Protein AF-A0A512E2S7-F1 (afdb_monomer)

Secondary structure (DSSP, 8-state):
-PPPPHHHHHHHGGGGGGS-HHHHHHHHHHHHHHHH--S---HHHHHHHTT-TT-TTHHHHHHHHHTS---HHHHHHHHHHHHHHHH-SSS--EEEEEEEEE----TT-TT-EEEE-TTT--SS---EEEEEEEEEEEEEEEETTTTEEEEEEE---PPP-------SPPPP------PPP-----

Solvent-accessible surface area (backbone atoms only — not comparable to full-atom values): 11558 Å² total; per-residue (Å²): 127,77,73,73,58,68,67,58,53,62,74,46,48,88,57,45,82,58,40,55,73,77,53,37,60,47,48,50,49,49,49,50,17,42,74,71,33,82,77,70,66,43,74,63,44,13,29,43,73,48,75,40,58,87,42,95,59,46,68,59,58,56,32,56,83,76,66,54,83,63,54,63,46,59,50,27,51,53,49,48,54,51,50,39,61,72,64,47,77,71,79,85,89,45,73,46,78,49,78,45,73,46,78,61,84,56,96,88,53,78,47,54,46,78,42,79,29,73,90,74,30,57,98,91,40,87,35,75,38,61,17,30,50,38,66,42,42,17,48,48,33,76,37,88,92,68,84,38,79,41,71,50,75,38,65,55,64,66,72,44,68,63,72,81,70,82,81,66,81,76,75,82,80,74,84,76,75,79,72,83,83,81,80,89,79,136

Sequence (186 aa):
MLPVPPILIQWLAPFAAFFNKPTWDRVLVLVTGAVLALGRRTVTAVLSVLGRRDGTDFARFHGVLNRARWSGRSMAHALLRWLVAVFVPDGPVVVGIDETIERRWGPKISARGIYRDPVRSSHGHFVKASGLRWISVMLLVHNPWAERIWGAAVPDNARPLGTFCPASRPAPQAAGRLGPAVAASG

Organism: NCBI:txid393310

Radius of gyration: 22.43 Å; Cα contacts (8 Å, |Δi|>4): 206; chains: 1; bounding box: 63×33×65 Å

InterPro domains:
  IPR038721 Transposase IS701-like, DDE domain [PF13546] (19-145)

pLDDT: mean 77.94, std 20.21, range [23.91, 95.12]

Mean predicted aligned error: 11.73 Å

Structure (mmCIF, N/CA/C/O backbone):
data_AF-A0A512E2S7-F1
#
_entry.id   AF-A0A512E2S7-F1
#
loop_
_atom_site.group_PDB
_atom_site.id
_atom_site.type_symbol
_atom_site.label_atom_id
_atom_site.label_alt_id
_atom_site.label_comp_id
_atom_site.label_asym_id
_atom_site.label_entity_id
_atom_site.label_seq_id
_atom_site.pdbx_PDB_ins_code
_atom_site.Cartn_x
_atom_site.Cartn_y
_atom_site.Cartn_z
_atom_site.occupancy
_atom_site.B_iso_or_equiv
_atom_site.auth_seq_id
_atom_site.auth_comp_id
_atom_site.auth_asym_id
_atom_site.auth_atom_id
_atom_site.pdbx_PDB_model_num
ATOM 1 N N . MET A 1 1 ? -24.760 7.955 2.873 1.00 61.69 1 MET A N 1
ATOM 2 C CA . MET A 1 1 ? -23.447 7.270 2.925 1.00 61.69 1 MET A CA 1
ATOM 3 C C . MET A 1 1 ? -22.948 7.087 1.506 1.00 61.69 1 MET A C 1
ATOM 5 O O . MET A 1 1 ? -23.743 6.656 0.683 1.00 61.69 1 MET A O 1
ATOM 9 N N . LEU A 1 2 ? -21.687 7.414 1.214 1.00 71.25 2 LEU A N 1
ATOM 10 C CA . LEU A 1 2 ? -21.102 7.128 -0.100 1.00 71.25 2 LEU A CA 1
ATOM 11 C C . LEU A 1 2 ? -20.873 5.611 -0.228 1.00 71.25 2 LEU A C 1
ATOM 13 O O . LEU A 1 2 ? -20.125 5.057 0.585 1.00 71.25 2 LEU A O 1
ATOM 17 N N . PRO A 1 3 ? -21.538 4.922 -1.173 1.00 83.19 3 PRO A N 1
ATOM 18 C CA . PRO A 1 3 ? -21.302 3.504 -1.401 1.00 83.19 3 PRO A CA 1
ATOM 19 C C . PRO A 1 3 ? -19.907 3.291 -1.996 1.00 83.19 3 PRO A C 1
ATOM 21 O O . PRO A 1 3 ? -19.351 4.180 -2.640 1.00 83.19 3 PRO A O 1
ATOM 24 N N . VAL A 1 4 ? -19.347 2.096 -1.800 1.00 87.75 4 VAL A N 1
ATOM 25 C CA . VAL A 1 4 ? -18.117 1.696 -2.493 1.00 87.75 4 VAL A CA 1
ATOM 26 C C . VAL A 1 4 ? -18.423 1.620 -3.996 1.00 87.75 4 VAL A C 1
ATOM 28 O O . VAL A 1 4 ? -19.330 0.876 -4.377 1.00 87.75 4 VAL A O 1
ATOM 31 N N . PRO A 1 5 ? -17.690 2.348 -4.857 1.00 90.75 5 PRO A N 1
ATOM 32 C CA . PRO A 1 5 ? -17.860 2.269 -6.302 1.00 90.75 5 PRO A CA 1
ATOM 33 C C . PRO A 1 5 ? -17.695 0.825 -6.816 1.00 90.75 5 PRO A C 1
ATOM 35 O O . PRO A 1 5 ? -16.675 0.201 -6.511 1.00 90.75 5 PRO A O 1
ATOM 38 N N . PRO A 1 6 ? -18.623 0.294 -7.639 1.00 92.06 6 PRO A N 1
ATOM 39 C CA . PRO A 1 6 ? -18.532 -1.072 -8.167 1.00 92.06 6 PRO A CA 1
ATOM 40 C C . PRO A 1 6 ? -17.223 -1.357 -8.911 1.00 92.06 6 PRO A C 1
ATOM 42 O O . PRO A 1 6 ? -16.679 -2.455 -8.814 1.00 92.06 6 PRO A O 1
ATOM 45 N N . ILE A 1 7 ? -16.672 -0.344 -9.585 1.00 92.81 7 ILE A N 1
ATOM 46 C CA . ILE A 1 7 ? -15.395 -0.446 -10.296 1.00 92.81 7 ILE A CA 1
ATOM 47 C C . ILE A 1 7 ? -14.225 -0.784 -9.360 1.00 92.81 7 ILE A C 1
ATOM 49 O O . ILE A 1 7 ? -13.378 -1.603 -9.703 1.00 92.81 7 ILE A O 1
ATOM 53 N N . LEU A 1 8 ? -14.209 -0.236 -8.138 1.00 91.31 8 LEU A N 1
ATOM 54 C CA . LEU A 1 8 ? -13.174 -0.563 -7.153 1.00 91.31 8 LEU A CA 1
ATOM 55 C C . LEU A 1 8 ? -13.312 -2.001 -6.655 1.00 91.31 8 LEU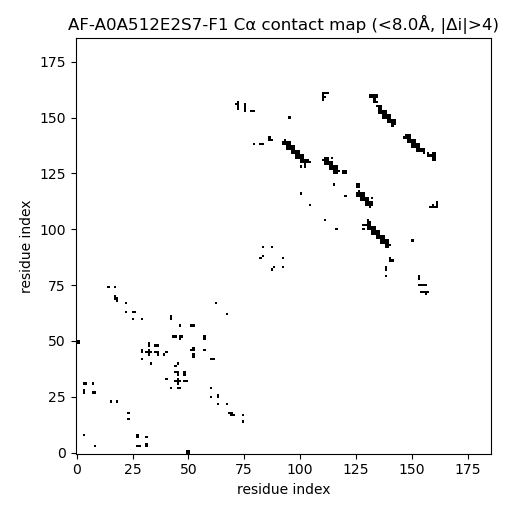 A C 1
ATOM 57 O O . LEU A 1 8 ? -12.304 -2.658 -6.409 1.00 91.31 8 LEU A O 1
ATOM 61 N N . ILE A 1 9 ? -14.542 -2.506 -6.537 1.00 93.12 9 ILE A N 1
ATOM 62 C CA . ILE A 1 9 ? -14.787 -3.903 -6.161 1.00 93.12 9 ILE A CA 1
ATOM 63 C C . ILE A 1 9 ? -14.219 -4.833 -7.235 1.00 93.12 9 ILE A C 1
ATOM 65 O O . ILE A 1 9 ? -13.535 -5.795 -6.897 1.00 93.12 9 ILE A O 1
ATOM 69 N N . GLN A 1 10 ? -14.456 -4.522 -8.512 1.00 92.75 10 GLN A N 1
ATOM 70 C CA . GLN A 1 10 ? -13.941 -5.302 -9.639 1.00 92.75 10 GLN A CA 1
ATOM 71 C C . GLN A 1 10 ? -12.412 -5.276 -9.702 1.00 92.75 10 GLN A C 1
ATOM 73 O O . GLN A 1 10 ? -11.785 -6.330 -9.762 1.00 92.75 10 GLN A O 1
ATOM 78 N N . TRP A 1 11 ? -11.799 -4.091 -9.626 1.00 90.88 11 TRP A N 1
ATOM 79 C CA . TRP A 1 11 ? -10.340 -3.955 -9.692 1.00 90.88 11 TRP A CA 1
ATOM 80 C C . TRP A 1 11 ? -9.621 -4.625 -8.526 1.00 90.88 11 TRP A C 1
ATOM 82 O O . TRP A 1 11 ? -8.539 -5.181 -8.702 1.00 90.88 11 TRP A O 1
ATOM 92 N N . LEU A 1 12 ? -10.211 -4.587 -7.331 1.00 92.62 12 LEU A N 1
ATOM 93 C CA . LEU A 1 12 ? -9.593 -5.167 -6.144 1.00 92.62 12 LEU A CA 1
ATOM 94 C C . LEU A 1 12 ? -9.986 -6.633 -5.919 1.00 92.62 12 LEU A C 1
ATOM 96 O O . LEU A 1 12 ? -9.401 -7.271 -5.046 1.00 92.62 12 LEU A O 1
ATOM 100 N N . ALA A 1 13 ? -10.919 -7.193 -6.697 1.00 92.56 13 ALA A N 1
ATOM 101 C CA . ALA A 1 13 ? -11.389 -8.574 -6.557 1.00 92.56 13 ALA A CA 1
ATOM 102 C C . ALA A 1 13 ? -10.263 -9.625 -6.438 1.00 92.56 13 ALA A C 1
ATOM 104 O O . ALA A 1 13 ? -10.384 -10.491 -5.565 1.00 92.56 13 ALA A O 1
ATOM 105 N N . PRO A 1 14 ? -9.136 -9.540 -7.184 1.00 91.00 14 PRO A N 1
ATOM 106 C CA . PRO A 1 14 ? -8.020 -10.481 -7.030 1.00 91.00 14 PRO A CA 1
ATOM 107 C C . PRO A 1 14 ? -7.421 -10.516 -5.615 1.00 91.00 14 PRO A C 1
ATOM 109 O O . PRO A 1 14 ? -6.825 -11.512 -5.210 1.00 91.00 14 PRO A O 1
ATOM 112 N N . PHE A 1 15 ? -7.590 -9.441 -4.840 1.00 91.25 15 PHE A N 1
ATOM 113 C CA . PHE A 1 15 ? -7.067 -9.324 -3.484 1.00 91.25 15 PHE A CA 1
ATOM 114 C C . PHE A 1 15 ? -8.058 -9.755 -2.396 1.00 91.25 15 PHE A C 1
ATOM 116 O O . PHE A 1 15 ? -7.672 -9.844 -1.228 1.00 91.25 15 PHE A O 1
ATOM 123 N N . ALA A 1 16 ? -9.314 -10.052 -2.742 1.00 93.25 16 ALA A N 1
ATOM 124 C CA . ALA A 1 16 ? -10.339 -10.408 -1.762 1.00 93.25 16 ALA A CA 1
ATOM 125 C C . ALA A 1 16 ? -9.951 -11.648 -0.938 1.00 93.25 16 ALA A C 1
ATOM 127 O O . ALA A 1 16 ? -10.185 -11.686 0.268 1.00 93.25 16 ALA A O 1
ATOM 128 N N . ALA A 1 17 ? -9.274 -12.617 -1.564 1.00 92.94 17 ALA A N 1
ATOM 129 C CA . ALA A 1 17 ? -8.831 -13.859 -0.930 1.00 92.94 17 ALA A CA 1
ATOM 130 C C . ALA A 1 17 ? -7.810 -13.663 0.211 1.00 92.94 17 ALA A C 1
ATOM 132 O O . ALA A 1 17 ? -7.627 -14.562 1.029 1.00 92.94 17 ALA A O 1
ATOM 133 N N . PHE A 1 18 ? -7.158 -12.497 0.306 1.00 92.12 18 PHE A N 1
ATOM 134 C CA . PHE A 1 18 ? -6.210 -12.197 1.389 1.00 92.12 18 PHE A CA 1
ATOM 135 C C . PHE A 1 18 ? -6.891 -11.743 2.684 1.00 92.12 18 PHE A C 1
ATOM 137 O O . PHE A 1 18 ? -6.217 -11.563 3.701 1.00 92.12 18 PHE A O 1
ATOM 144 N N . PHE A 1 19 ? -8.210 -11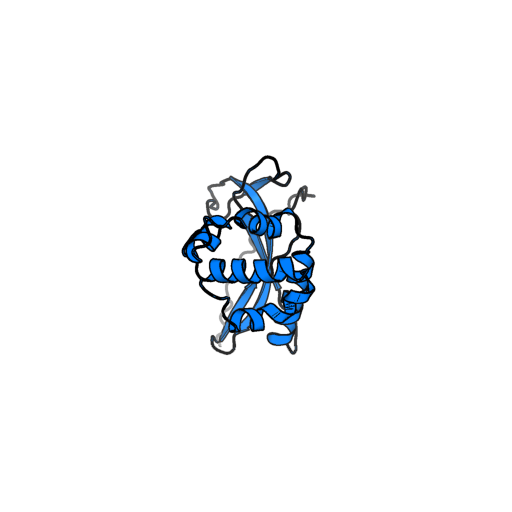.550 2.661 1.00 93.44 19 PHE A N 1
ATOM 145 C CA . PHE A 1 19 ? -8.973 -11.015 3.776 1.00 93.44 19 PHE A CA 1
ATOM 146 C C . PHE A 1 19 ? -10.156 -11.920 4.114 1.00 93.44 19 PHE A C 1
ATOM 148 O O . PHE A 1 19 ? -10.772 -12.537 3.253 1.00 93.44 19 PHE A O 1
ATOM 155 N N . ASN A 1 20 ? -10.541 -11.942 5.390 1.00 93.25 20 ASN A N 1
ATOM 156 C CA . ASN A 1 20 ? -11.865 -12.442 5.748 1.00 93.25 20 ASN A CA 1
ATOM 157 C C . ASN A 1 20 ? -12.947 -11.438 5.319 1.00 93.25 20 ASN A C 1
ATOM 159 O O . ASN A 1 20 ? -12.679 -10.240 5.191 1.00 93.25 20 ASN A O 1
ATOM 163 N N . LYS A 1 21 ? -14.185 -11.917 5.156 1.00 93.00 21 LYS A N 1
ATOM 164 C CA . LYS A 1 21 ? -15.304 -11.112 4.646 1.00 93.00 21 LYS A CA 1
ATOM 165 C C . LYS A 1 21 ? -15.495 -9.768 5.385 1.00 93.00 21 LYS A C 1
ATOM 167 O O . LYS A 1 21 ? -15.504 -8.738 4.715 1.00 93.00 21 LYS A O 1
ATOM 172 N N . PRO A 1 22 ? -15.521 -9.703 6.732 1.00 92.81 22 PRO A N 1
ATOM 173 C CA . PRO A 1 22 ? -15.663 -8.421 7.426 1.00 92.81 22 PRO A CA 1
ATOM 174 C C . PRO A 1 22 ? -14.469 -7.474 7.242 1.00 92.81 22 PRO A C 1
ATOM 176 O O . PRO A 1 22 ? -14.626 -6.254 7.293 1.00 92.81 22 PRO A O 1
ATOM 179 N N . THR A 1 23 ? -13.250 -8.001 7.117 1.00 94.19 23 THR A N 1
ATOM 180 C CA . THR A 1 23 ? -12.060 -7.170 6.875 1.00 94.19 23 THR A CA 1
ATOM 181 C C . THR A 1 23 ? -12.074 -6.644 5.450 1.00 94.19 23 THR A C 1
ATOM 183 O O . THR A 1 23 ? -11.809 -5.463 5.251 1.00 94.19 23 THR A O 1
ATOM 186 N N . TRP A 1 24 ? -12.454 -7.484 4.487 1.00 95.06 24 TRP A N 1
ATOM 187 C CA . TRP A 1 24 ? -12.584 -7.119 3.082 1.00 95.06 24 TRP A CA 1
ATOM 188 C C . TRP A 1 24 ? -13.525 -5.931 2.870 1.00 95.06 24 TRP A C 1
ATOM 190 O O . TRP A 1 24 ? -13.140 -4.938 2.255 1.00 95.06 24 TRP A O 1
ATOM 200 N N . ASP A 1 25 ? -14.714 -5.972 3.472 1.00 93.81 25 ASP A N 1
ATOM 201 C CA . ASP A 1 25 ? -15.684 -4.880 3.342 1.00 93.81 25 ASP A CA 1
ATOM 202 C C . ASP A 1 25 ? -15.118 -3.553 3.896 1.00 93.81 25 ASP A C 1
ATOM 204 O O . ASP A 1 25 ? -15.339 -2.481 3.333 1.00 93.81 25 ASP A O 1
ATOM 208 N N . ARG A 1 26 ? -14.304 -3.608 4.961 1.00 94.56 26 ARG A N 1
ATOM 209 C CA . ARG A 1 26 ? -13.620 -2.423 5.511 1.00 94.56 26 ARG A CA 1
ATOM 210 C C . ARG A 1 26 ? -12.459 -1.956 4.642 1.00 94.56 26 ARG A C 1
ATOM 212 O O . ARG A 1 26 ? -12.252 -0.751 4.536 1.00 94.56 26 ARG A O 1
ATOM 219 N N . VAL A 1 27 ? -11.714 -2.876 4.029 1.00 94.56 27 VAL A N 1
ATOM 220 C CA . VAL A 1 27 ? -10.643 -2.553 3.074 1.00 94.56 27 VAL A CA 1
ATOM 221 C C . VAL A 1 27 ? -11.216 -1.769 1.901 1.00 94.56 27 VAL A C 1
ATOM 223 O O . VAL A 1 27 ? -10.677 -0.719 1.572 1.00 94.56 27 VAL A O 1
ATOM 226 N N . LEU A 1 28 ? -12.344 -2.203 1.335 1.00 95.12 28 LEU A N 1
ATOM 227 C CA . LEU A 1 28 ? -13.007 -1.494 0.238 1.00 95.12 28 LEU A CA 1
ATOM 228 C C . LEU A 1 28 ? -13.386 -0.053 0.611 1.00 95.12 28 LEU A C 1
ATOM 230 O O . LEU A 1 28 ? -13.123 0.879 -0.152 1.00 95.12 28 LEU A O 1
ATOM 234 N N . VAL A 1 29 ? -13.940 0.152 1.809 1.00 94.31 29 VAL A N 1
ATOM 235 C CA . VAL A 1 29 ? -14.251 1.494 2.331 1.00 94.31 29 VAL A CA 1
ATOM 236 C C . VAL A 1 29 ? -12.976 2.323 2.512 1.00 94.31 29 VAL A C 1
ATOM 238 O O . VAL A 1 29 ? -12.926 3.475 2.083 1.00 94.31 29 VAL A O 1
ATOM 241 N N . LEU A 1 30 ? -11.925 1.743 3.102 1.00 94.62 30 LEU A N 1
ATOM 242 C CA . LEU A 1 30 ? -10.653 2.438 3.313 1.00 94.62 30 LEU A CA 1
ATOM 243 C C . LEU A 1 30 ? -9.982 2.834 1.995 1.00 94.62 30 LEU A C 1
ATOM 245 O O . LEU A 1 30 ? -9.495 3.954 1.881 1.00 94.62 30 LEU A O 1
ATOM 249 N N . VAL A 1 31 ? -9.978 1.951 0.995 1.00 94.56 31 VAL A N 1
ATOM 250 C CA . VAL A 1 31 ? -9.412 2.257 -0.325 1.00 94.56 31 VAL A CA 1
ATOM 251 C C . VAL A 1 31 ? -10.232 3.340 -1.016 1.00 94.56 31 VAL A C 1
ATOM 253 O O . VAL A 1 31 ? -9.652 4.297 -1.522 1.00 94.56 31 VAL A O 1
ATOM 256 N N . THR A 1 32 ? -11.564 3.256 -0.960 1.00 94.44 32 THR A N 1
ATOM 257 C CA . THR A 1 32 ? -12.448 4.288 -1.525 1.00 94.44 32 THR A CA 1
ATOM 258 C C . THR A 1 32 ? -12.128 5.661 -0.937 1.00 94.44 32 THR A C 1
ATOM 260 O O . THR A 1 32 ? -11.855 6.606 -1.674 1.00 94.44 32 THR A O 1
ATOM 263 N N . GLY A 1 33 ? -12.081 5.780 0.392 1.00 93.38 33 GLY A N 1
ATOM 264 C CA . GLY A 1 33 ? -11.763 7.061 1.021 1.00 93.38 33 GLY A CA 1
ATOM 265 C C . GLY A 1 33 ? -10.306 7.490 0.805 1.00 93.38 33 GLY A C 1
ATOM 266 O O . GLY A 1 33 ? -10.038 8.682 0.771 1.00 93.38 33 GLY A O 1
ATOM 267 N N . ALA A 1 34 ? -9.359 6.564 0.613 1.00 93.81 34 ALA A N 1
ATOM 268 C CA . ALA A 1 34 ? -7.960 6.893 0.317 1.00 93.81 34 ALA A CA 1
ATOM 269 C C . ALA A 1 34 ? -7.760 7.445 -1.100 1.00 93.81 34 ALA A C 1
ATOM 271 O O . ALA A 1 34 ? -6.902 8.309 -1.290 1.00 93.81 34 ALA A O 1
ATOM 272 N N . VAL A 1 35 ? -8.551 6.969 -2.066 1.00 92.56 35 VAL A N 1
ATOM 273 C CA . VAL A 1 35 ? -8.600 7.516 -3.430 1.00 92.56 35 VAL A CA 1
ATOM 274 C C . VAL A 1 35 ? -9.204 8.922 -3.420 1.00 92.56 35 VAL A C 1
ATOM 276 O O . VAL A 1 35 ? -8.689 9.805 -4.097 1.00 92.56 35 VAL A O 1
ATOM 279 N N . LEU A 1 36 ? -10.252 9.145 -2.620 1.00 91.12 36 LEU A N 1
ATOM 280 C CA . LEU A 1 36 ? -10.951 10.433 -2.540 1.00 91.12 36 LEU A CA 1
ATOM 281 C C . LEU A 1 36 ? -10.260 11.466 -1.632 1.00 91.12 36 LEU A C 1
ATOM 283 O O . LEU A 1 36 ? -10.496 12.664 -1.770 1.00 91.12 36 LEU A O 1
ATOM 287 N N . ALA A 1 37 ? -9.430 11.032 -0.683 1.00 90.94 37 ALA A N 1
ATOM 288 C CA . ALA A 1 37 ? -8.775 11.931 0.257 1.00 90.94 37 ALA A CA 1
ATOM 289 C C . ALA A 1 37 ? -7.690 12.781 -0.417 1.00 90.94 37 ALA A C 1
ATOM 291 O O . ALA A 1 37 ? -6.684 12.270 -0.915 1.00 90.94 37 ALA A O 1
ATOM 292 N N . LEU A 1 38 ? -7.859 14.101 -0.332 1.00 84.31 38 LEU A N 1
ATOM 293 C CA . LEU A 1 38 ? -6.859 15.089 -0.722 1.00 84.31 38 LEU A CA 1
ATO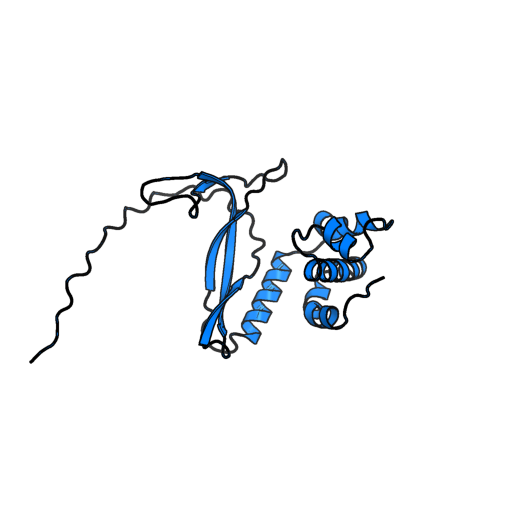M 294 C C . LEU A 1 38 ? -5.871 15.295 0.439 1.00 84.31 38 LEU A C 1
ATOM 296 O O . LEU A 1 38 ? -6.252 15.673 1.546 1.00 84.31 38 LEU A O 1
ATOM 300 N N . GLY A 1 39 ? -4.587 15.020 0.205 1.00 86.69 39 GLY A N 1
ATOM 301 C CA . GLY A 1 39 ? -3.529 15.174 1.208 1.00 86.69 39 GLY A CA 1
ATOM 302 C C . GLY A 1 39 ? -3.246 13.901 2.015 1.00 86.69 39 GLY A C 1
ATOM 303 O O . GLY A 1 39 ? -2.914 12.856 1.456 1.00 86.69 39 GLY A O 1
ATOM 304 N N . ARG A 1 40 ? -3.280 13.987 3.354 1.00 85.50 40 ARG A N 1
ATOM 305 C CA . ARG A 1 40 ? -2.875 12.869 4.226 1.00 85.50 40 ARG A CA 1
ATOM 306 C C . ARG A 1 40 ? -3.938 11.768 4.237 1.00 85.50 40 ARG A C 1
ATOM 308 O O . ARG A 1 40 ? -5.043 11.973 4.720 1.00 85.50 40 ARG A O 1
ATOM 315 N N . ARG A 1 41 ? -3.562 10.560 3.820 1.00 92.31 41 ARG A N 1
ATOM 316 C CA . ARG A 1 41 ? -4.434 9.370 3.780 1.00 92.31 41 ARG A CA 1
ATOM 317 C C . ARG A 1 41 ? -4.437 8.596 5.105 1.00 92.31 41 ARG A C 1
ATOM 319 O O . ARG A 1 41 ? -4.168 7.399 5.142 1.00 92.31 41 ARG A O 1
ATOM 326 N N . THR A 1 42 ? -4.678 9.284 6.222 1.00 93.19 42 THR A N 1
ATOM 327 C CA . THR A 1 42 ? -4.850 8.605 7.520 1.00 93.19 42 THR A CA 1
ATOM 328 C C . THR A 1 42 ? -6.212 7.917 7.578 1.00 93.19 42 THR A C 1
ATOM 330 O O . THR A 1 42 ? -7.142 8.360 6.912 1.00 93.19 42 THR A O 1
ATOM 333 N N . VAL A 1 43 ? -6.369 6.878 8.409 1.00 93.25 43 VAL A N 1
ATOM 334 C CA . VAL A 1 43 ? -7.676 6.215 8.610 1.00 93.25 43 VAL A CA 1
ATOM 335 C C . VAL A 1 43 ? -8.759 7.242 8.958 1.00 93.25 43 VAL A C 1
ATOM 337 O O . VAL A 1 43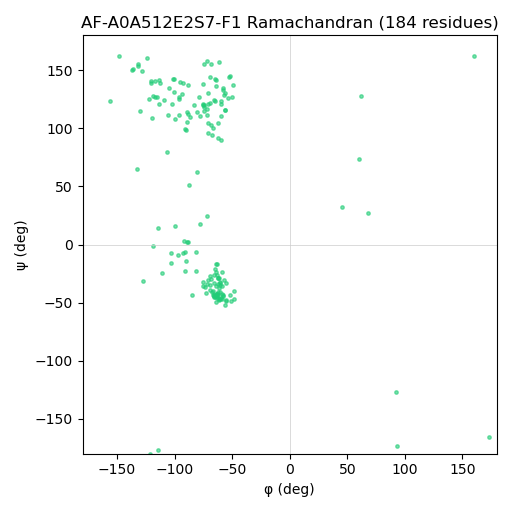 ? -9.828 7.234 8.359 1.00 93.25 43 VAL A O 1
ATOM 340 N N . THR A 1 44 ? -8.458 8.196 9.841 1.00 92.88 44 THR A N 1
ATOM 341 C CA . THR A 1 44 ? -9.380 9.284 10.187 1.00 92.88 44 THR A CA 1
ATOM 342 C C . THR A 1 44 ? -9.743 10.151 8.986 1.00 92.88 44 THR A C 1
ATOM 344 O O . THR A 1 44 ? -10.921 10.433 8.791 1.00 92.88 44 THR A O 1
ATOM 347 N N . ALA A 1 45 ? -8.766 10.581 8.179 1.00 93.12 45 ALA A N 1
ATOM 348 C CA . ALA A 1 45 ? -9.018 11.445 7.023 1.00 93.12 45 ALA A CA 1
ATOM 349 C C . ALA A 1 45 ? -9.852 10.722 5.955 1.00 93.12 45 ALA A C 1
ATOM 351 O O . ALA A 1 45 ? -10.851 11.254 5.481 1.00 93.12 45 ALA A O 1
ATOM 352 N N . VAL A 1 46 ? -9.491 9.471 5.666 1.00 94.50 46 VAL A N 1
ATOM 353 C CA . VAL A 1 46 ? -10.207 8.560 4.764 1.00 94.50 46 VAL A CA 1
ATOM 354 C C . VAL A 1 46 ? -11.665 8.394 5.191 1.00 94.50 46 VAL A C 1
ATOM 356 O O . VAL A 1 46 ? -12.570 8.540 4.374 1.00 94.50 46 VAL A O 1
ATOM 359 N N . LEU A 1 47 ? -11.913 8.143 6.479 1.00 93.38 47 LEU A N 1
ATOM 360 C CA . LEU A 1 47 ? -13.275 8.019 7.001 1.00 93.38 47 LEU A CA 1
ATOM 361 C C . LEU A 1 47 ? -14.013 9.362 7.047 1.00 93.38 47 LEU A C 1
ATOM 363 O O . LEU A 1 47 ? -15.226 9.382 6.868 1.00 93.38 47 LEU A O 1
ATOM 367 N N . SER A 1 48 ? -13.308 10.477 7.248 1.00 91.94 48 SER A N 1
ATOM 368 C CA . SER A 1 48 ? -13.910 11.817 7.264 1.00 91.94 48 SER A CA 1
ATOM 369 C C . SER A 1 48 ? -14.466 12.200 5.897 1.00 91.94 48 SER A C 1
ATOM 371 O O . SER A 1 48 ? -15.604 12.649 5.818 1.00 91.94 48 SER A O 1
ATOM 373 N N . VAL A 1 49 ? -13.715 11.946 4.820 1.00 92.12 49 VAL A N 1
ATOM 374 C 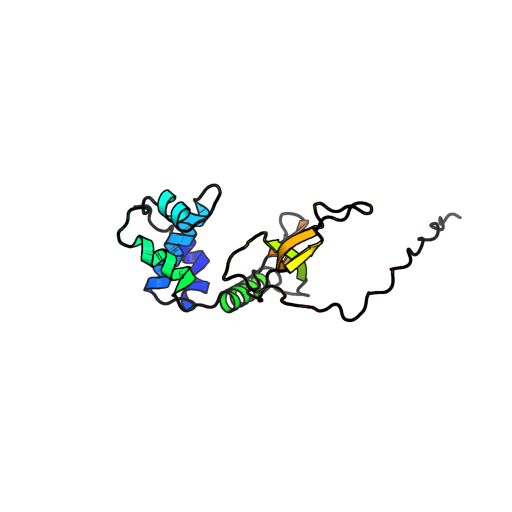CA . VAL A 1 49 ? -14.163 12.208 3.437 1.00 92.12 49 VAL A CA 1
ATOM 375 C C . VAL A 1 49 ? -15.407 11.389 3.080 1.00 92.12 49 VAL A C 1
ATOM 377 O O . VAL A 1 49 ? -16.247 11.826 2.301 1.00 92.12 49 VAL A O 1
ATOM 380 N N . LEU A 1 50 ? -15.566 10.220 3.698 1.00 91.56 50 LEU A N 1
ATOM 381 C CA . LEU A 1 50 ? -16.731 9.356 3.516 1.00 91.56 50 LEU A CA 1
ATOM 382 C C . LEU A 1 50 ? -17.893 9.662 4.480 1.00 91.56 50 LEU A C 1
ATOM 384 O O . LEU A 1 50 ? -18.897 8.946 4.460 1.00 91.56 50 LEU A O 1
ATOM 388 N N . GLY A 1 51 ? -17.766 10.678 5.343 1.00 89.44 51 GLY A N 1
ATOM 389 C CA . GLY A 1 51 ? -18.776 11.027 6.349 1.00 89.44 51 GLY A CA 1
ATOM 390 C C . GLY A 1 51 ? -18.932 9.986 7.467 1.00 89.44 51 GLY A C 1
ATOM 391 O O . GLY A 1 51 ? -20.014 9.839 8.026 1.00 89.44 51 GLY A O 1
ATOM 392 N N . ARG A 1 52 ? -17.875 9.219 7.772 1.00 88.81 52 ARG A N 1
ATOM 393 C CA . ARG A 1 52 ? -17.857 8.128 8.773 1.00 88.81 52 ARG A CA 1
ATOM 394 C C . ARG A 1 52 ? -16.950 8.405 9.974 1.00 88.81 52 ARG A C 1
ATOM 396 O O . ARG A 1 52 ? -16.616 7.482 10.714 1.00 88.81 52 ARG A O 1
ATOM 403 N N . ARG A 1 53 ? -16.509 9.651 10.157 1.00 86.06 53 ARG A N 1
ATOM 404 C CA . ARG A 1 53 ? -15.591 10.023 11.243 1.00 86.06 53 ARG A CA 1
ATOM 405 C C . ARG A 1 53 ? -16.158 9.680 12.623 1.00 86.06 53 ARG A C 1
ATOM 407 O O . ARG A 1 53 ? -15.438 9.112 13.433 1.00 86.06 53 ARG A O 1
ATOM 414 N N . ASP A 1 54 ? -17.437 9.967 12.837 1.00 85.94 54 ASP A N 1
ATOM 415 C CA . ASP A 1 54 ? -18.096 9.843 14.144 1.00 85.94 54 ASP A CA 1
ATOM 416 C C . ASP A 1 54 ? -18.914 8.543 14.274 1.00 85.94 54 ASP A C 1
ATOM 418 O O . ASP A 1 54 ? -19.759 8.398 15.154 1.00 85.94 54 ASP A O 1
ATOM 422 N N . GLY A 1 55 ? -18.679 7.575 13.381 1.00 85.38 55 GLY A N 1
ATOM 423 C CA . GLY A 1 55 ? -19.347 6.276 13.418 1.00 85.38 55 GLY A CA 1
ATOM 424 C C . GLY A 1 55 ? -18.891 5.423 14.605 1.00 85.38 55 GLY A C 1
ATOM 425 O O . GLY A 1 55 ? -17.710 5.380 14.949 1.00 85.38 55 GLY A O 1
ATOM 426 N N . THR A 1 56 ? -19.810 4.654 15.193 1.00 85.81 56 THR A N 1
ATOM 427 C CA . THR A 1 56 ? -19.507 3.736 16.311 1.00 85.81 56 THR A CA 1
ATOM 428 C C . THR A 1 56 ? -18.538 2.612 15.918 1.00 85.81 56 THR A C 1
ATOM 430 O O . THR A 1 56 ? -17.919 1.974 16.770 1.00 85.81 56 THR A O 1
ATOM 433 N N . ASP A 1 57 ? -18.362 2.372 14.617 1.00 87.50 57 ASP A N 1
ATOM 434 C CA . ASP A 1 57 ? -17.448 1.389 14.049 1.00 87.50 57 ASP A CA 1
ATOM 435 C C . ASP A 1 57 ? -16.053 1.944 13.713 1.00 87.50 57 ASP A C 1
ATOM 437 O O . ASP A 1 57 ? -15.210 1.180 13.235 1.00 87.50 57 ASP A O 1
ATOM 441 N N . PHE A 1 58 ? -15.764 3.217 14.011 1.00 89.00 58 PHE A N 1
ATOM 442 C CA . PHE A 1 58 ? -14.490 3.881 13.704 1.00 89.00 58 PHE A CA 1
ATOM 443 C C . PHE A 1 58 ? -13.259 3.054 14.122 1.00 89.00 58 PHE A C 1
ATOM 445 O O . PHE A 1 58 ? -12.342 2.811 13.332 1.00 89.00 58 PHE A O 1
ATOM 452 N N . ALA A 1 59 ? -13.265 2.521 15.348 1.00 90.75 59 ALA A N 1
ATOM 453 C CA . ALA A 1 59 ? -12.168 1.705 15.874 1.00 90.75 59 ALA A CA 1
ATOM 454 C C . ALA A 1 59 ? -11.930 0.409 15.070 1.00 90.75 59 ALA A C 1
ATOM 456 O O . ALA A 1 59 ? -10.800 -0.084 14.989 1.00 90.75 59 ALA A O 1
ATOM 457 N N . ARG A 1 60 ? -12.974 -0.140 14.433 1.00 92.44 60 ARG A N 1
ATOM 458 C CA . ARG A 1 60 ? -12.876 -1.375 13.637 1.00 92.44 60 ARG A CA 1
ATOM 459 C C . ARG A 1 60 ? -12.054 -1.165 12.365 1.00 92.44 60 ARG A C 1
ATOM 461 O O . ARG A 1 60 ? -11.384 -2.098 11.929 1.00 92.44 60 ARG A O 1
ATOM 468 N N . PHE A 1 61 ? -12.041 0.045 11.807 1.00 93.56 61 PHE A N 1
ATOM 469 C CA . PHE A 1 61 ? -11.220 0.378 10.639 1.00 93.56 61 PHE A CA 1
ATOM 470 C C . PHE A 1 61 ? -9.726 0.404 10.964 1.00 93.56 61 PHE A C 1
ATOM 472 O O . PHE A 1 61 ? -8.925 -0.145 10.211 1.00 93.56 61 PHE A O 1
ATOM 479 N N . HIS A 1 62 ? -9.339 0.923 12.131 1.00 93.31 62 HIS A N 1
ATOM 480 C CA . HIS A 1 62 ? -7.961 0.788 12.620 1.00 93.31 62 HIS A CA 1
ATOM 481 C C . HIS A 1 62 ? -7.567 -0.681 12.840 1.00 93.31 62 HIS A C 1
AT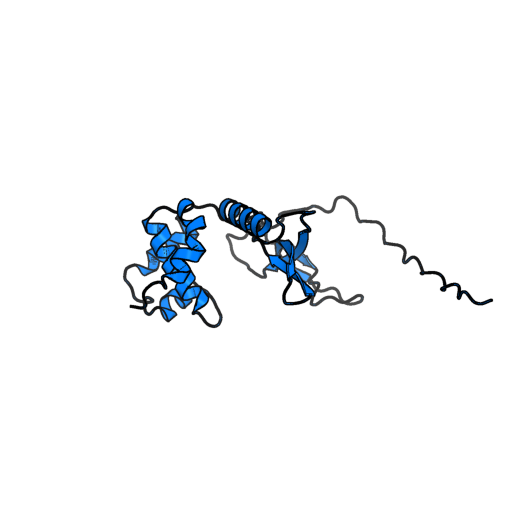OM 483 O O . HIS A 1 62 ? -6.401 -1.051 12.677 1.00 93.31 62 HIS A O 1
ATOM 489 N N . GLY A 1 63 ? -8.545 -1.533 13.162 1.00 93.56 63 GLY A N 1
ATOM 490 C CA . GLY A 1 63 ? -8.374 -2.979 13.265 1.00 93.56 63 GLY A CA 1
ATOM 491 C C . GLY A 1 63 ? -7.843 -3.630 11.986 1.00 93.56 63 GLY A C 1
ATOM 492 O O . GLY A 1 63 ? -7.087 -4.591 12.096 1.00 93.56 63 GLY A O 1
ATOM 493 N N . VAL A 1 64 ? -8.139 -3.084 10.800 1.00 93.25 64 VAL A N 1
ATOM 494 C CA . VAL A 1 64 ? -7.623 -3.605 9.519 1.00 93.25 64 VAL A CA 1
ATOM 495 C C . VAL A 1 64 ? -6.093 -3.568 9.481 1.00 93.25 64 VAL A C 1
ATOM 497 O O . VAL A 1 64 ? -5.474 -4.529 9.042 1.00 93.25 64 VAL A O 1
ATOM 500 N N . LEU A 1 65 ? -5.468 -2.499 9.983 1.00 89.69 65 LEU A N 1
ATOM 501 C CA . LEU A 1 65 ? -4.010 -2.325 9.928 1.00 89.69 65 LEU A CA 1
ATOM 502 C C . LEU A 1 65 ? -3.274 -2.883 11.156 1.00 89.69 65 LEU A C 1
ATOM 504 O O . LEU A 1 65 ? -2.082 -3.156 11.072 1.00 89.69 65 LEU A O 1
ATOM 508 N N . ASN A 1 66 ? -3.954 -3.017 12.299 1.00 88.06 66 ASN A N 1
ATOM 509 C CA . ASN A 1 66 ? -3.310 -3.378 13.570 1.00 88.06 66 ASN A CA 1
ATOM 510 C C . ASN A 1 66 ? -3.673 -4.779 14.096 1.00 88.06 66 ASN A C 1
ATOM 512 O O . ASN A 1 66 ? -2.933 -5.332 14.902 1.00 88.06 66 ASN A O 1
ATOM 516 N N . ARG A 1 67 ? -4.829 -5.340 13.715 1.00 88.88 67 ARG A N 1
ATOM 517 C CA . ARG A 1 67 ? -5.351 -6.595 14.297 1.00 88.88 67 ARG A CA 1
ATOM 518 C C . ARG A 1 67 ? -5.707 -7.658 13.263 1.00 88.88 67 ARG A C 1
ATOM 520 O O . ARG A 1 67 ? -5.633 -8.843 13.575 1.00 88.88 67 ARG A O 1
ATOM 527 N N . ALA A 1 68 ? -6.145 -7.261 12.072 1.00 90.56 68 ALA A N 1
ATOM 528 C CA . ALA A 1 68 ? -6.551 -8.205 11.044 1.00 90.56 68 ALA A CA 1
ATOM 529 C C . ALA A 1 68 ? -5.357 -9.045 10.571 1.00 90.56 68 ALA A C 1
ATOM 531 O O . ALA A 1 68 ? -4.239 -8.550 10.440 1.00 90.56 68 ALA A O 1
ATOM 532 N N . ARG A 1 69 ? -5.607 -10.329 10.299 1.00 90.00 69 ARG A N 1
ATOM 533 C CA . ARG A 1 69 ? -4.591 -11.265 9.809 1.00 90.00 69 ARG A CA 1
ATOM 534 C C . ARG A 1 69 ? -4.578 -11.236 8.284 1.00 90.00 69 ARG A C 1
ATOM 536 O O . ARG A 1 69 ? -5.413 -11.874 7.657 1.00 90.00 69 ARG A O 1
ATOM 543 N N . TRP A 1 70 ? -3.640 -10.492 7.714 1.00 91.06 70 TRP A N 1
ATOM 544 C CA . TRP A 1 70 ? -3.316 -10.493 6.287 1.00 91.06 70 TRP A CA 1
ATOM 545 C C . TRP A 1 70 ? -1.823 -10.195 6.112 1.00 91.06 70 TRP A C 1
ATOM 547 O O . TRP A 1 70 ? -1.157 -9.722 7.036 1.00 91.06 70 TRP A O 1
ATOM 557 N N . SER A 1 71 ? -1.277 -10.506 4.939 1.00 87.75 71 SER A N 1
ATOM 558 C CA . SER A 1 71 ? 0.147 -10.345 4.641 1.00 87.75 71 SER A CA 1
ATOM 559 C C . SER A 1 71 ? 0.325 -9.392 3.471 1.00 87.75 71 SER A C 1
ATOM 561 O O . SER A 1 71 ? 0.056 -9.754 2.325 1.00 87.75 71 SER A O 1
ATOM 563 N N . GLY A 1 72 ? 0.832 -8.188 3.743 1.00 86.62 72 GLY A N 1
ATOM 564 C CA . GLY A 1 72 ? 1.144 -7.242 2.670 1.00 86.62 72 GLY A CA 1
ATOM 565 C C . GLY A 1 72 ? 2.233 -7.757 1.725 1.00 86.62 72 GLY A C 1
ATOM 566 O O . GLY A 1 72 ? 2.182 -7.453 0.544 1.00 86.62 72 GLY A O 1
ATOM 567 N N . ARG A 1 73 ? 3.137 -8.642 2.182 1.00 86.25 73 ARG A N 1
ATOM 568 C CA . ARG A 1 73 ? 4.117 -9.306 1.301 1.00 86.25 73 ARG A CA 1
ATOM 569 C C . ARG A 1 73 ? 3.433 -10.247 0.321 1.00 86.25 73 ARG A C 1
ATOM 571 O O . ARG A 1 73 ? 3.778 -10.271 -0.853 1.00 86.25 73 ARG A O 1
ATOM 578 N N . SER A 1 74 ? 2.465 -11.023 0.799 1.00 89.19 74 SER A N 1
ATOM 579 C CA . SER A 1 74 ? 1.727 -11.957 -0.051 1.00 89.19 74 SER A CA 1
ATOM 580 C C . SER A 1 74 ? 0.876 -11.204 -1.074 1.00 89.19 74 SER A C 1
ATOM 582 O O . SER A 1 74 ? 0.858 -11.585 -2.240 1.00 89.19 74 SER A O 1
ATOM 584 N N . MET A 1 75 ? 0.250 -10.095 -0.665 1.00 89.50 75 MET A N 1
ATOM 585 C CA . MET A 1 75 ? -0.461 -9.203 -1.586 1.00 89.50 75 MET A CA 1
ATOM 586 C C . MET A 1 75 ? 0.474 -8.555 -2.609 1.00 89.50 75 MET A C 1
ATOM 588 O O . MET A 1 75 ? 0.148 -8.532 -3.789 1.00 89.50 75 MET A O 1
ATOM 592 N N . ALA A 1 76 ? 1.639 -8.065 -2.184 1.00 87.12 76 ALA A N 1
ATOM 593 C CA . ALA A 1 76 ? 2.629 -7.479 -3.080 1.00 87.12 76 ALA A CA 1
ATOM 594 C C . ALA A 1 76 ? 3.152 -8.487 -4.106 1.00 87.12 76 ALA A C 1
ATOM 596 O O . ALA A 1 76 ? 3.276 -8.163 -5.281 1.00 87.12 76 ALA A O 1
ATOM 597 N N . HIS A 1 77 ? 3.392 -9.730 -3.685 1.00 88.12 77 HIS A N 1
ATOM 598 C CA . HIS A 1 77 ? 3.780 -10.805 -4.591 1.00 88.12 77 HIS A CA 1
ATOM 599 C C 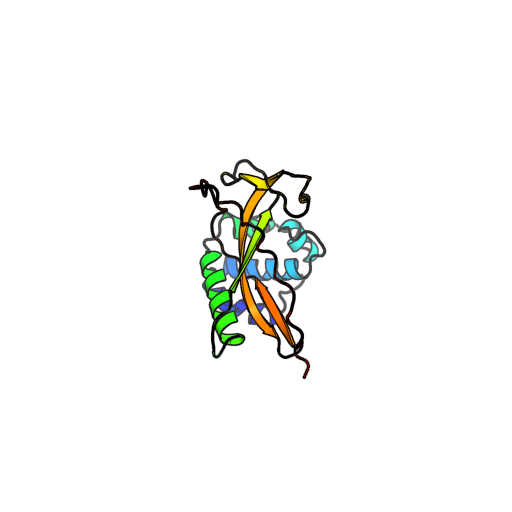. HIS A 1 77 ? 2.669 -11.125 -5.601 1.00 88.12 77 HIS A C 1
ATOM 601 O O . HIS A 1 77 ? 2.950 -11.286 -6.787 1.00 88.12 77 HIS A O 1
ATOM 607 N N . ALA A 1 78 ? 1.407 -11.176 -5.162 1.00 90.00 78 ALA A N 1
ATOM 608 C CA . ALA A 1 78 ? 0.275 -11.357 -6.069 1.00 90.00 78 ALA A CA 1
ATOM 609 C C . ALA A 1 78 ? 0.140 -10.192 -7.062 1.00 90.00 78 ALA A C 1
ATOM 611 O O . ALA A 1 78 ? -0.045 -10.430 -8.253 1.00 90.00 78 ALA A O 1
ATOM 612 N N . LEU A 1 79 ? 0.311 -8.952 -6.593 1.00 89.06 79 LEU A N 1
ATOM 613 C CA . LEU A 1 79 ? 0.319 -7.761 -7.440 1.00 89.06 79 LEU A CA 1
ATOM 614 C C . LEU A 1 79 ? 1.454 -7.816 -8.468 1.00 89.06 79 LEU A C 1
ATOM 616 O O . LEU A 1 79 ? 1.202 -7.592 -9.643 1.00 89.06 79 LEU A O 1
ATOM 620 N N . LEU A 1 80 ? 2.678 -8.157 -8.057 1.00 88.38 80 LEU A N 1
ATOM 621 C CA . LEU A 1 80 ? 3.815 -8.285 -8.971 1.00 88.38 80 LEU A CA 1
ATOM 622 C C . LEU A 1 80 ? 3.547 -9.326 -10.057 1.00 88.38 80 LEU A C 1
ATOM 624 O O . LEU A 1 80 ? 3.764 -9.040 -11.228 1.00 88.38 80 LEU A O 1
ATOM 628 N N . ARG A 1 81 ? 3.044 -10.511 -9.688 1.00 90.19 81 ARG A N 1
ATOM 629 C CA . ARG A 1 81 ? 2.689 -11.552 -10.666 1.00 90.19 81 ARG A CA 1
ATOM 630 C C . ARG A 1 81 ? 1.647 -11.059 -11.661 1.00 90.19 81 ARG A C 1
ATOM 632 O O . ARG A 1 81 ? 1.781 -11.323 -12.849 1.00 90.19 81 ARG A O 1
ATOM 639 N N . TRP A 1 82 ? 0.638 -10.336 -11.178 1.00 88.81 82 TRP A N 1
ATOM 640 C CA . TRP A 1 82 ? -0.392 -9.761 -12.035 1.00 88.81 82 TRP A CA 1
ATOM 641 C C . TRP A 1 82 ? 0.183 -8.702 -12.984 1.00 88.81 82 TRP A C 1
ATOM 643 O O . TRP A 1 82 ? -0.078 -8.752 -14.180 1.00 88.81 82 TRP A O 1
ATOM 653 N N . LEU A 1 83 ? 1.031 -7.799 -12.483 1.00 87.44 83 LEU A N 1
ATOM 654 C CA . LEU A 1 83 ? 1.698 -6.787 -13.303 1.00 87.44 83 LEU A CA 1
ATOM 655 C C . LEU A 1 83 ? 2.610 -7.415 -14.365 1.00 87.44 83 LEU A C 1
ATOM 657 O O . LEU A 1 83 ? 2.570 -6.991 -15.513 1.00 87.44 83 LEU A O 1
ATOM 661 N N . VAL A 1 84 ? 3.394 -8.436 -14.011 1.00 89.69 84 VAL A N 1
ATOM 662 C CA . VAL A 1 84 ? 4.245 -9.155 -14.973 1.00 89.69 84 VAL A CA 1
ATOM 663 C C . VAL A 1 84 ? 3.391 -9.818 -16.050 1.00 89.69 84 VAL A C 1
ATOM 665 O O . VAL A 1 84 ? 3.652 -9.607 -17.226 1.00 89.69 84 VAL A O 1
ATOM 668 N N . ALA A 1 85 ? 2.330 -10.535 -15.671 1.00 89.56 85 ALA A N 1
ATOM 669 C CA . ALA A 1 85 ? 1.455 -11.206 -16.632 1.00 89.56 85 ALA A CA 1
ATOM 670 C C . ALA A 1 85 ? 0.771 -10.236 -17.614 1.00 89.56 85 ALA A C 1
ATOM 672 O O . ALA A 1 85 ? 0.516 -10.602 -18.756 1.00 89.56 85 ALA A O 1
ATOM 673 N N . VAL A 1 86 ? 0.464 -9.011 -17.175 1.00 87.69 86 VAL A N 1
ATOM 674 C CA . VAL A 1 86 ? -0.208 -8.000 -18.006 1.00 87.69 86 VAL A CA 1
ATOM 675 C C . VAL A 1 86 ? 0.778 -7.213 -18.871 1.00 87.69 86 VAL A C 1
ATOM 677 O O . VAL A 1 86 ? 0.491 -6.951 -20.034 1.00 87.69 86 VAL A O 1
ATOM 680 N N . PHE A 1 87 ? 1.916 -6.800 -18.310 1.00 84.50 87 PHE A N 1
ATOM 681 C CA . PHE A 1 87 ? 2.817 -5.844 -18.962 1.00 84.50 87 PHE A CA 1
ATOM 682 C C . PHE A 1 87 ? 4.070 -6.469 -19.577 1.00 84.50 87 PHE A C 1
ATOM 684 O O . PHE A 1 87 ? 4.739 -5.814 -20.373 1.00 84.50 87 PHE A O 1
ATOM 691 N N . VAL A 1 88 ? 4.406 -7.705 -19.211 1.00 87.56 88 VAL A N 1
ATOM 692 C CA . VAL A 1 88 ? 5.557 -8.448 -19.741 1.00 87.56 88 VAL A CA 1
ATOM 693 C C . VAL A 1 88 ? 5.084 -9.856 -20.128 1.00 87.56 88 VAL A C 1
ATOM 695 O O . VAL A 1 88 ? 5.475 -10.831 -19.485 1.00 87.56 88 VAL A O 1
ATOM 698 N N . PRO A 1 89 ? 4.188 -9.975 -21.132 1.00 83.50 89 PRO A N 1
ATOM 699 C CA . PRO A 1 89 ? 3.689 -11.279 -21.570 1.00 83.50 89 PRO A CA 1
ATOM 700 C C . PRO A 1 89 ? 4.820 -12.154 -22.122 1.00 83.50 89 PRO A C 1
ATOM 702 O O . PRO A 1 89 ? 4.829 -13.357 -21.880 1.00 83.50 89 PRO A O 1
ATOM 705 N N . ASP A 1 90 ? 5.804 -11.529 -22.775 1.00 85.31 90 ASP A N 1
ATOM 706 C CA . ASP A 1 90 ? 6.990 -12.167 -23.331 1.00 85.31 90 ASP A CA 1
ATOM 707 C C . ASP A 1 90 ? 8.243 -11.330 -23.036 1.00 85.31 90 ASP A C 1
ATOM 709 O O . ASP A 1 90 ? 8.196 -10.099 -22.966 1.00 85.31 90 ASP A O 1
ATOM 713 N N . GLY A 1 91 ? 9.389 -12.002 -22.908 1.00 85.12 91 GLY A N 1
ATOM 714 C CA . GLY A 1 91 ? 10.693 -11.359 -22.737 1.00 85.12 91 GLY A CA 1
ATOM 715 C C . GLY A 1 91 ? 11.146 -11.171 -21.280 1.00 85.12 91 GLY A C 1
ATOM 716 O O . GLY A 1 91 ? 10.554 -11.717 -20.347 1.00 85.12 91 GLY A O 1
ATOM 717 N N . PRO A 1 92 ? 12.270 -10.461 -21.066 1.00 88.50 92 PRO A N 1
ATOM 718 C CA . PRO A 1 92 ? 12.888 -10.347 -19.752 1.00 88.50 92 PRO A CA 1
ATOM 719 C C . PRO A 1 92 ? 12.124 -9.388 -18.831 1.00 88.50 92 PRO A C 1
ATOM 721 O O . PRO A 1 92 ? 11.758 -8.278 -19.212 1.00 88.50 92 PRO A O 1
ATOM 724 N N . VAL A 1 93 ? 11.977 -9.784 -17.567 1.00 89.12 93 VAL A N 1
ATOM 725 C CA . VAL A 1 93 ? 11.470 -8.907 -16.506 1.00 89.12 93 VAL A CA 1
ATOM 726 C C . VAL A 1 93 ? 12.590 -7.973 -16.056 1.00 89.12 93 VAL A C 1
ATOM 728 O O . VAL A 1 93 ? 13.554 -8.404 -15.421 1.00 89.12 93 VAL A O 1
ATOM 731 N N . VAL A 1 94 ? 12.459 -6.683 -16.366 1.00 88.81 94 VAL A N 1
ATOM 732 C CA . VAL A 1 94 ? 13.414 -5.657 -15.934 1.00 88.81 94 VAL A CA 1
ATOM 733 C C . VAL A 1 94 ? 12.932 -5.025 -14.633 1.00 88.81 94 VAL A C 1
ATOM 735 O O . VAL A 1 94 ? 11.783 -4.599 -14.512 1.00 88.81 94 VAL A O 1
ATOM 738 N N . VAL A 1 95 ? 13.824 -4.956 -13.646 1.00 88.31 95 VAL A N 1
ATOM 739 C CA . VAL A 1 95 ? 13.508 -4.471 -12.302 1.00 88.31 95 VAL A CA 1
ATOM 740 C C . VAL A 1 95 ? 14.406 -3.297 -11.939 1.00 88.31 95 VAL A C 1
ATOM 742 O O . VAL A 1 95 ? 15.630 -3.404 -11.968 1.00 88.31 95 VAL A O 1
ATOM 745 N N . GLY A 1 96 ? 13.787 -2.180 -11.566 1.00 87.19 96 GLY A N 1
ATOM 746 C CA . GLY A 1 96 ? 14.454 -1.044 -10.945 1.00 87.19 96 GLY A CA 1
ATOM 747 C C . GLY A 1 96 ? 14.492 -1.214 -9.430 1.00 87.19 96 GLY A C 1
ATOM 748 O O . GLY A 1 96 ? 13.497 -1.611 -8.823 1.00 87.19 96 GLY A O 1
ATOM 749 N N . ILE A 1 97 ? 15.627 -0.894 -8.818 1.00 87.19 97 ILE A N 1
ATOM 750 C CA . ILE A 1 97 ? 15.787 -0.881 -7.364 1.00 87.19 97 ILE A CA 1
ATOM 751 C C . ILE A 1 97 ? 16.105 0.548 -6.953 1.00 87.19 97 ILE A C 1
ATOM 753 O O . ILE A 1 97 ? 17.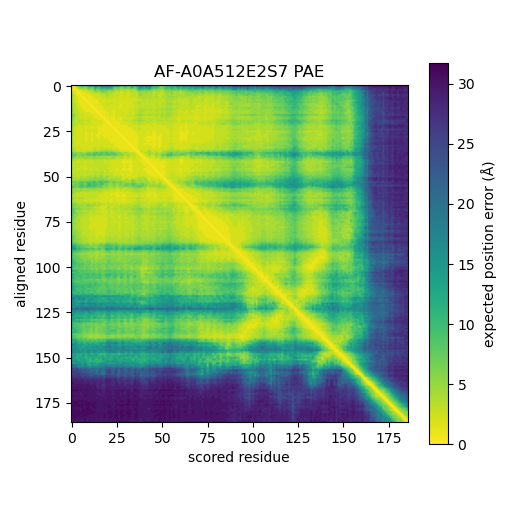040 1.149 -7.478 1.00 87.19 97 ILE A O 1
ATOM 757 N N . ASP A 1 98 ? 15.327 1.072 -6.016 1.00 84.75 98 ASP A N 1
ATOM 758 C CA . ASP A 1 98 ? 15.570 2.378 -5.414 1.00 84.75 98 ASP A CA 1
ATOM 759 C C . ASP A 1 98 ? 15.492 2.280 -3.894 1.00 84.75 98 ASP A C 1
ATOM 761 O O . ASP A 1 98 ? 14.837 1.397 -3.334 1.00 84.75 98 ASP A O 1
ATOM 765 N N . GLU A 1 99 ? 16.162 3.196 -3.211 1.00 84.25 99 GLU A N 1
ATOM 766 C CA . GLU A 1 99 ? 16.140 3.270 -1.761 1.00 84.25 99 GLU A CA 1
ATOM 767 C C . GLU A 1 99 ? 15.483 4.562 -1.310 1.00 84.25 99 GLU A C 1
ATOM 769 O O . GLU A 1 99 ? 15.910 5.660 -1.661 1.00 84.25 99 GLU A O 1
ATOM 774 N N . THR A 1 100 ? 14.484 4.441 -0.441 1.00 83.88 100 THR A N 1
ATOM 775 C CA . THR A 1 100 ? 13.787 5.603 0.105 1.00 83.88 100 THR A CA 1
ATOM 776 C C . THR A 1 100 ? 13.889 5.650 1.619 1.00 83.88 100 THR A C 1
ATOM 778 O O . THR A 1 100 ? 13.799 4.635 2.313 1.00 83.88 100 THR A O 1
ATOM 781 N N . ILE A 1 101 ? 14.107 6.853 2.152 1.00 86.44 101 ILE A N 1
ATOM 782 C CA . ILE A 1 101 ? 14.188 7.088 3.594 1.00 86.44 101 ILE A CA 1
ATOM 783 C C . ILE A 1 101 ? 12.844 7.633 4.073 1.00 86.44 101 ILE A C 1
ATOM 785 O O . ILE A 1 101 ? 12.519 8.807 3.867 1.00 86.44 101 ILE A O 1
ATOM 789 N N . GLU A 1 102 ? 12.087 6.804 4.790 1.00 87.62 102 GLU A N 1
ATOM 790 C CA . GLU A 1 102 ? 10.899 7.252 5.509 1.00 87.62 102 GLU A CA 1
ATOM 791 C C . GLU A 1 102 ? 11.323 7.892 6.835 1.00 87.62 102 GLU A C 1
ATOM 793 O O . GLU A 1 102 ? 11.828 7.235 7.751 1.00 87.62 102 GLU A O 1
ATOM 798 N N . ARG A 1 103 ? 11.096 9.201 6.963 1.00 87.31 103 ARG A N 1
ATOM 799 C CA . ARG A 1 103 ? 11.452 9.994 8.151 1.00 87.31 103 ARG A CA 1
ATOM 800 C C . ARG A 1 103 ? 10.410 9.827 9.261 1.00 87.31 103 ARG A C 1
ATOM 802 O O . ARG A 1 103 ? 9.737 10.780 9.652 1.00 87.31 103 ARG A O 1
ATOM 809 N N . ARG A 1 104 ? 10.264 8.596 9.757 1.00 85.31 104 ARG A N 1
ATOM 810 C CA . ARG A 1 104 ? 9.339 8.238 10.840 1.00 85.31 104 ARG A CA 1
ATOM 811 C C . ARG A 1 104 ? 10.094 7.803 12.093 1.00 85.31 104 ARG A C 1
ATOM 813 O O . ARG A 1 104 ? 11.101 7.102 12.027 1.00 85.31 104 ARG A O 1
ATOM 820 N N . TRP A 1 105 ? 9.578 8.208 13.248 1.00 85.81 105 TRP A N 1
ATOM 821 C CA . TRP A 1 105 ? 10.125 7.898 14.564 1.00 85.81 105 TRP A CA 1
ATOM 822 C C . TRP A 1 105 ? 9.019 7.402 15.500 1.00 85.81 105 TRP A C 1
ATOM 824 O O . TRP A 1 105 ? 7.838 7.690 15.298 1.00 85.81 105 TRP A O 1
ATOM 834 N N . GLY A 1 106 ? 9.397 6.601 16.495 1.00 87.44 106 GLY A N 1
ATOM 835 C CA . GLY A 1 106 ? 8.478 6.101 17.510 1.00 87.44 106 GLY A CA 1
ATOM 836 C C . GLY A 1 106 ? 9.009 4.863 18.235 1.00 87.44 106 GLY A C 1
ATOM 837 O O . GLY A 1 106 ? 9.883 4.172 17.711 1.00 87.44 106 GLY A O 1
ATOM 838 N N . PRO A 1 107 ? 8.452 4.537 19.413 1.00 87.38 107 PRO A N 1
ATOM 839 C CA . PRO A 1 107 ? 8.951 3.457 20.270 1.00 87.38 107 PRO A CA 1
ATOM 840 C C . PRO A 1 107 ? 8.848 2.067 19.627 1.00 87.38 107 PRO A C 1
ATOM 842 O O . PRO A 1 107 ? 9.596 1.164 19.974 1.00 87.38 107 PRO A O 1
ATOM 845 N N . LYS A 1 108 ? 7.942 1.889 18.657 1.00 85.56 108 LYS A N 1
ATOM 846 C CA . LYS A 1 108 ? 7.757 0.627 17.920 1.00 85.56 108 LYS A CA 1
ATOM 847 C C . LYS A 1 108 ? 8.635 0.508 16.665 1.00 85.56 108 LYS A C 1
ATOM 849 O O . LYS A 1 108 ? 8.501 -0.464 15.929 1.00 85.56 108 LYS A O 1
ATOM 854 N N . ILE A 1 109 ? 9.489 1.494 16.385 1.00 84.31 109 ILE A N 1
ATOM 855 C CA . ILE A 1 109 ? 10.321 1.550 15.177 1.00 84.31 109 ILE A CA 1
ATOM 856 C C . ILE A 1 109 ? 11.768 1.236 15.558 1.00 84.31 109 ILE A C 1
ATOM 858 O O . ILE A 1 109 ? 12.596 2.130 15.722 1.00 84.31 109 ILE A O 1
ATOM 862 N N . SER A 1 110 ? 12.060 -0.054 15.725 1.00 84.62 110 SER A N 1
ATOM 863 C CA . SER A 1 110 ? 13.384 -0.533 16.143 1.00 84.62 110 SER A CA 1
ATOM 864 C C . SER A 1 110 ? 14.428 -0.481 15.027 1.00 84.62 110 SER A C 1
ATOM 866 O O . SER A 1 110 ? 15.590 -0.207 15.295 1.00 84.62 110 SER A O 1
ATOM 868 N N . ALA A 1 111 ? 14.025 -0.670 13.768 1.00 84.44 111 ALA A N 1
ATOM 869 C CA . ALA A 1 111 ? 14.922 -0.663 12.607 1.00 84.44 111 ALA A CA 1
ATOM 870 C C . ALA A 1 111 ? 15.336 0.751 12.142 1.00 84.44 111 ALA A C 1
ATOM 872 O O . ALA A 1 111 ? 15.755 0.943 11.002 1.00 84.44 111 ALA A O 1
ATOM 873 N N . ARG A 1 112 ? 15.174 1.764 13.000 1.00 86.00 112 ARG A N 1
ATOM 874 C CA . ARG A 1 112 ? 15.540 3.146 12.691 1.00 86.00 112 ARG A CA 1
ATOM 875 C C . ARG A 1 112 ? 17.057 3.284 12.650 1.00 86.00 112 ARG A C 1
ATOM 877 O O . ARG A 1 112 ? 17.741 2.932 13.606 1.00 86.00 112 ARG A O 1
ATOM 884 N N . GLY A 1 113 ? 17.554 3.886 11.578 1.00 86.88 113 GLY A N 1
ATOM 885 C CA . GLY A 1 113 ? 18.968 4.188 11.399 1.00 86.88 113 GLY A CA 1
ATOM 886 C C . GLY A 1 113 ? 19.232 5.673 11.190 1.00 86.88 113 GLY A C 1
ATOM 887 O O . GLY A 1 113 ? 18.321 6.513 11.181 1.00 86.88 113 GLY A O 1
ATOM 888 N N . ILE A 1 114 ? 20.514 5.984 11.021 1.00 87.44 114 ILE A N 1
ATOM 889 C CA . ILE A 1 114 ? 20.999 7.259 10.503 1.00 87.44 114 ILE A CA 1
ATOM 890 C C . ILE A 1 114 ? 21.650 6.958 9.156 1.00 87.44 114 ILE A C 1
ATOM 892 O O . ILE A 1 114 ? 22.596 6.176 9.085 1.00 87.44 114 ILE A O 1
ATOM 896 N N . TYR A 1 115 ? 21.144 7.583 8.101 1.00 86.25 115 TYR A N 1
ATOM 897 C CA . TYR A 1 115 ? 21.569 7.356 6.723 1.00 86.25 115 TYR A CA 1
ATOM 898 C C . TYR A 1 115 ? 22.001 8.675 6.084 1.00 86.25 115 TYR A C 1
ATOM 900 O O . TYR A 1 115 ? 21.639 9.753 6.560 1.00 86.25 115 TYR A O 1
ATOM 908 N N . ARG A 1 116 ? 22.778 8.606 4.999 1.00 83.62 116 ARG A N 1
ATOM 909 C CA . ARG A 1 116 ? 23.034 9.781 4.156 1.00 83.62 116 ARG A CA 1
ATOM 910 C C . ARG A 1 116 ? 21.714 10.230 3.534 1.00 83.62 116 ARG A C 1
ATOM 912 O O . ARG A 1 116 ? 20.957 9.395 3.056 1.00 83.62 116 ARG A O 1
ATOM 919 N N . ASP A 1 117 ? 21.460 11.530 3.527 1.00 83.94 117 ASP A N 1
ATOM 920 C CA . ASP A 1 117 ? 20.329 12.135 2.833 1.00 83.94 117 ASP A CA 1
ATOM 921 C C . ASP A 1 117 ? 20.769 12.523 1.413 1.00 83.94 117 ASP A C 1
ATOM 923 O O . ASP A 1 117 ? 21.444 13.546 1.265 1.00 83.94 117 ASP A O 1
ATOM 927 N N . PRO A 1 118 ? 20.467 11.722 0.373 1.00 74.50 118 PRO A N 1
ATOM 928 C CA . PRO A 1 118 ? 20.958 11.985 -0.980 1.00 74.50 118 PRO A CA 1
ATOM 929 C C . PRO A 1 118 ? 20.376 13.273 -1.571 1.00 74.50 118 PRO A C 1
ATOM 931 O O . PRO A 1 118 ? 21.033 13.911 -2.380 1.00 74.50 118 PRO A O 1
ATOM 934 N N . VAL A 1 119 ? 19.184 13.690 -1.128 1.00 82.19 119 VAL A N 1
ATOM 935 C CA . VAL A 1 119 ? 18.513 14.903 -1.620 1.00 82.19 119 VAL A CA 1
ATOM 936 C C . VAL A 1 119 ? 19.167 16.162 -1.055 1.00 82.19 119 VAL A C 1
ATOM 938 O O . VAL A 1 119 ? 19.248 17.181 -1.732 1.00 82.19 119 VAL A O 1
ATOM 941 N N . ARG A 1 120 ? 19.624 16.108 0.202 1.00 79.19 120 ARG A N 1
ATOM 942 C CA . ARG A 1 120 ? 20.236 17.260 0.887 1.00 79.19 120 ARG A CA 1
ATOM 943 C C . ARG A 1 120 ? 21.761 17.259 0.854 1.00 79.19 120 ARG A C 1
ATOM 945 O O . ARG A 1 120 ? 22.373 18.231 1.284 1.00 79.19 120 ARG A O 1
ATOM 952 N N . SER A 1 121 ? 22.374 16.173 0.392 1.00 81.81 121 SER A N 1
ATOM 953 C CA . SER A 1 121 ? 23.826 16.062 0.292 1.00 81.81 121 SER A CA 1
ATOM 954 C C . SER A 1 121 ? 24.311 16.426 -1.107 1.00 81.81 121 SER A C 1
ATOM 956 O O . SER A 1 121 ? 23.745 15.983 -2.098 1.00 81.81 121 SER A O 1
ATOM 958 N N . SER A 1 122 ? 25.426 17.142 -1.189 1.00 83.50 122 SER A N 1
ATOM 959 C CA . SER A 1 122 ? 26.196 17.351 -2.419 1.00 83.50 122 SER A CA 1
ATOM 960 C C . SER A 1 122 ? 27.575 16.686 -2.300 1.00 83.50 122 SER A C 1
ATOM 962 O O . SER A 1 122 ? 27.870 16.020 -1.303 1.00 83.50 122 SER A O 1
ATOM 964 N N . HIS A 1 123 ? 28.434 16.829 -3.316 1.00 77.25 123 HIS A N 1
ATOM 965 C CA . HIS A 1 123 ? 29.803 16.292 -3.273 1.00 77.25 123 HIS A CA 1
ATOM 966 C C . HIS A 1 123 ? 30.642 16.884 -2.124 1.00 77.25 123 HIS A C 1
ATOM 968 O O . HIS A 1 123 ? 31.458 16.171 -1.551 1.00 77.25 123 HIS A O 1
ATOM 974 N N . GLY A 1 124 ? 30.412 18.149 -1.754 1.00 81.94 124 GLY A N 1
ATOM 975 C CA . GLY A 1 124 ? 31.127 18.830 -0.665 1.00 81.94 124 GLY A CA 1
ATOM 976 C C . GLY A 1 124 ? 30.341 18.959 0.644 1.00 81.94 124 GLY A C 1
ATOM 977 O O . GLY A 1 124 ? 30.899 19.396 1.645 1.00 81.94 124 GLY A O 1
ATOM 978 N N . HIS A 1 125 ? 29.054 18.596 0.660 1.00 82.62 125 HIS A N 1
ATOM 979 C CA . HIS A 1 125 ? 28.185 18.769 1.824 1.00 82.62 125 HIS A CA 1
ATOM 980 C C . HIS A 1 125 ? 27.441 17.475 2.147 1.00 82.62 125 HIS A C 1
ATOM 982 O O . HIS A 1 125 ? 26.619 17.006 1.363 1.00 82.62 125 HIS A O 1
ATOM 988 N N . PHE A 1 126 ? 27.732 16.884 3.304 1.00 84.81 126 PHE A N 1
ATOM 989 C CA . PHE A 1 126 ? 27.160 15.605 3.713 1.00 84.81 126 PHE A CA 1
ATOM 990 C C . PHE A 1 126 ? 26.097 15.804 4.792 1.00 84.81 126 PHE A C 1
ATOM 992 O O . PHE A 1 126 ? 26.411 16.128 5.937 1.00 84.81 126 PHE A O 1
ATOM 999 N N . VAL A 1 127 ? 24.838 15.550 4.439 1.00 87.19 127 VAL A N 1
ATOM 1000 C CA . VAL A 1 127 ? 23.704 15.633 5.363 1.00 87.19 127 VAL A CA 1
ATOM 1001 C C . VAL A 1 127 ? 23.257 14.228 5.734 1.00 87.19 127 VAL A C 1
ATOM 1003 O O . VAL A 1 127 ? 23.123 13.350 4.881 1.00 87.19 127 VAL A O 1
ATOM 1006 N N . LYS A 1 128 ? 23.013 14.004 7.026 1.00 88.19 128 LYS A N 1
ATOM 1007 C CA . LYS A 1 128 ? 22.431 12.761 7.539 1.00 88.19 128 LYS A CA 1
ATOM 1008 C C . LYS A 1 128 ? 20.951 12.961 7.836 1.00 88.19 128 LYS A C 1
ATOM 1010 O O . LYS A 1 128 ? 20.558 13.994 8.373 1.00 88.19 128 LYS A O 1
ATOM 1015 N N . ALA A 1 129 ? 20.150 11.943 7.558 1.00 87.69 129 ALA A N 1
ATOM 1016 C CA . ALA A 1 129 ? 18.761 11.859 7.980 1.00 87.69 129 ALA A CA 1
ATOM 1017 C C . ALA A 1 129 ? 18.561 10.613 8.848 1.00 87.69 129 ALA A C 1
ATOM 1019 O O . ALA A 1 129 ? 19.112 9.548 8.569 1.00 87.69 129 ALA A O 1
ATOM 1020 N N . SER A 1 130 ? 17.752 10.738 9.900 1.00 88.19 130 SER A N 1
ATOM 1021 C CA . SER A 1 130 ? 17.272 9.576 10.646 1.00 88.19 130 SER A CA 1
ATOM 1022 C C . SER A 1 130 ? 15.932 9.110 10.085 1.00 88.19 130 SER A C 1
ATOM 1024 O O . SER A 1 130 ? 15.074 9.931 9.758 1.00 88.19 130 SER A O 1
ATOM 1026 N N . GLY A 1 131 ? 15.749 7.797 9.982 1.00 89.25 131 GLY A N 1
ATOM 1027 C CA . GLY A 1 131 ? 14.513 7.217 9.470 1.00 89.25 131 GLY A CA 1
ATOM 1028 C C . GLY A 1 131 ? 14.603 5.711 9.279 1.00 89.25 131 GLY A C 1
ATOM 1029 O O . GLY A 1 131 ? 15.524 5.063 9.778 1.00 89.25 131 GLY A O 1
ATOM 1030 N N . LEU A 1 132 ? 13.631 5.172 8.553 1.00 88.88 132 LEU A N 1
ATOM 1031 C CA . LEU A 1 132 ? 13.633 3.811 8.034 1.00 88.88 132 LEU A CA 1
ATOM 1032 C C . LEU A 1 132 ? 14.129 3.844 6.590 1.00 88.88 132 LEU A C 1
ATOM 1034 O O . LEU A 1 132 ? 13.589 4.597 5.782 1.00 88.88 132 LEU A O 1
ATOM 1038 N N . ARG A 1 133 ? 15.143 3.038 6.266 1.00 86.94 133 ARG A N 1
ATOM 1039 C CA . ARG A 1 133 ? 15.575 2.827 4.880 1.00 86.94 133 ARG A CA 1
ATOM 1040 C C . ARG A 1 133 ? 14.784 1.665 4.295 1.00 86.94 133 ARG A C 1
ATOM 1042 O O . ARG A 1 133 ? 14.920 0.527 4.750 1.00 86.94 133 ARG A O 1
ATOM 1049 N N . TRP A 1 134 ? 13.964 1.982 3.308 1.00 84.38 134 TRP A N 1
ATOM 1050 C CA . TRP A 1 134 ? 13.188 1.032 2.530 1.00 84.38 134 TRP A CA 1
ATOM 1051 C C . TRP A 1 134 ? 13.881 0.778 1.202 1.00 84.38 134 TRP A C 1
ATOM 1053 O O . TRP A 1 134 ? 14.414 1.709 0.599 1.00 84.38 134 TRP A O 1
ATOM 1063 N N . ILE A 1 135 ? 13.832 -0.468 0.746 1.00 84.19 135 ILE A N 1
ATOM 1064 C CA . ILE A 1 135 ? 14.128 -0.810 -0.640 1.00 84.19 135 ILE A CA 1
ATOM 1065 C C . ILE A 1 135 ? 12.791 -0.879 -1.370 1.00 84.19 135 ILE A C 1
ATOM 1067 O O . ILE A 1 135 ? 11.885 -1.594 -0.945 1.00 84.19 135 ILE A O 1
ATOM 1071 N N . SER A 1 136 ? 12.675 -0.119 -2.451 1.00 81.62 136 SER A N 1
ATOM 1072 C CA . SER A 1 136 ? 11.565 -0.190 -3.387 1.00 81.62 136 SER A CA 1
ATOM 1073 C C . SER A 1 136 ? 11.998 -0.985 -4.608 1.00 81.62 136 SER A C 1
ATOM 1075 O O . SER A 1 136 ? 13.055 -0.730 -5.188 1.00 81.62 136 SER A O 1
ATOM 1077 N N . VAL A 1 137 ? 11.159 -1.938 -5.000 1.00 83.25 137 VAL A N 1
ATOM 1078 C CA . VAL A 1 137 ? 11.344 -2.749 -6.199 1.00 83.25 137 VAL A CA 1
ATOM 1079 C C . VAL A 1 137 ? 10.289 -2.318 -7.210 1.00 83.25 137 VAL A C 1
ATOM 1081 O O . VAL A 1 137 ? 9.097 -2.306 -6.909 1.00 83.25 137 VAL A O 1
ATOM 1084 N N . MET A 1 138 ? 10.720 -1.929 -8.404 1.00 86.12 138 MET A N 1
ATOM 1085 C CA . MET A 1 138 ? 9.851 -1.408 -9.457 1.00 86.12 138 MET A CA 1
ATOM 1086 C C . MET A 1 138 ? 9.926 -2.307 -10.681 1.00 86.12 138 MET A C 1
ATOM 1088 O O . MET A 1 138 ? 11.014 -2.563 -11.189 1.00 86.12 138 MET A O 1
ATOM 1092 N N . LEU A 1 139 ? 8.777 -2.748 -11.185 1.00 86.06 139 LEU A N 1
ATOM 1093 C CA . LEU A 1 139 ? 8.709 -3.393 -12.492 1.00 86.06 139 LEU A CA 1
ATOM 1094 C C . LEU A 1 139 ? 8.860 -2.312 -13.567 1.00 86.06 139 LEU A C 1
ATOM 1096 O O . LEU A 1 139 ? 8.044 -1.390 -13.621 1.00 86.06 139 LEU A O 1
ATOM 1100 N N . LEU A 1 140 ? 9.904 -2.407 -14.390 1.00 85.69 140 LEU A N 1
ATOM 1101 C CA . LEU A 1 140 ? 10.115 -1.499 -15.512 1.00 85.69 140 LEU A CA 1
ATOM 1102 C C . LEU A 1 140 ? 9.396 -2.057 -16.738 1.00 85.69 140 LEU A C 1
ATOM 1104 O O . LEU A 1 140 ? 9.779 -3.095 -17.272 1.00 85.69 140 LEU A O 1
ATOM 1108 N N . VAL A 1 141 ? 8.347 -1.361 -17.165 1.00 80.94 141 VAL A N 1
ATOM 1109 C CA . VAL A 1 141 ? 7.499 -1.762 -18.292 1.00 80.94 141 VAL A CA 1
ATOM 1110 C C . VAL A 1 141 ? 7.593 -0.726 -19.398 1.00 80.94 141 VAL A C 1
ATOM 1112 O O . VAL A 1 141 ? 7.638 0.478 -19.132 1.00 80.94 141 VAL A O 1
ATOM 1115 N N . HIS A 1 142 ? 7.623 -1.177 -20.648 1.00 72.19 142 HIS A N 1
ATOM 1116 C CA . HIS A 1 142 ? 7.481 -0.264 -21.773 1.00 72.19 142 HIS A CA 1
ATOM 1117 C C . HIS A 1 142 ? 6.011 0.145 -21.875 1.00 72.19 142 HIS A C 1
ATOM 1119 O O . HIS A 1 142 ? 5.141 -0.712 -22.013 1.00 72.19 142 HIS A O 1
ATOM 1125 N N . ASN A 1 143 ? 5.722 1.442 -21.770 1.00 67.81 143 ASN A N 1
ATOM 1126 C CA . ASN A 1 143 ? 4.368 1.941 -21.963 1.00 67.81 143 ASN A CA 1
ATOM 1127 C C . ASN A 1 143 ? 4.144 2.209 -23.462 1.00 67.81 143 ASN A C 1
ATOM 1129 O O . ASN A 1 143 ? 4.704 3.186 -23.972 1.00 67.81 143 ASN A O 1
ATOM 1133 N N . PRO A 1 144 ? 3.311 1.407 -24.153 1.00 64.56 144 PRO A N 1
ATOM 1134 C CA . PRO A 1 144 ? 3.126 1.519 -25.599 1.00 64.56 144 PRO A CA 1
ATOM 1135 C C . PRO A 1 144 ? 2.490 2.848 -26.026 1.00 64.56 144 PRO A C 1
ATOM 1137 O O . PRO A 1 144 ? 2.658 3.261 -27.165 1.00 64.56 144 PRO A O 1
ATOM 1140 N N . TRP A 1 145 ? 1.794 3.550 -25.128 1.00 64.88 145 TRP A N 1
ATOM 1141 C CA . TRP A 1 145 ? 1.156 4.835 -25.438 1.00 64.88 145 TRP A CA 1
ATOM 1142 C C . TRP A 1 145 ? 2.051 6.049 -25.185 1.00 64.88 145 TRP A C 1
ATOM 1144 O O . TRP A 1 145 ? 1.711 7.153 -25.597 1.00 64.88 145 TRP A O 1
ATOM 1154 N N . ALA A 1 146 ? 3.160 5.868 -24.467 1.00 68.19 146 ALA A N 1
ATOM 1155 C CA . ALA A 1 146 ? 4.054 6.958 -24.082 1.00 68.19 146 ALA A CA 1
ATOM 1156 C C . ALA A 1 146 ? 5.475 6.807 -24.647 1.00 68.19 146 ALA A C 1
ATOM 1158 O O . ALA A 1 146 ? 6.311 7.656 -24.340 1.00 68.19 146 ALA A O 1
ATOM 1159 N N . GLU A 1 147 ? 5.755 5.723 -25.387 1.00 65.44 147 GLU A N 1
ATOM 1160 C CA . GLU A 1 147 ? 7.078 5.342 -25.924 1.00 65.44 147 GLU A CA 1
ATOM 1161 C C . GLU A 1 147 ? 8.213 5.468 -24.890 1.00 65.44 147 GLU A C 1
ATOM 1163 O O . GLU A 1 147 ? 9.358 5.815 -25.185 1.00 65.44 147 GLU A O 1
ATOM 1168 N N . ARG A 1 148 ? 7.885 5.229 -23.617 1.00 66.62 148 ARG A N 1
ATOM 1169 C CA . ARG A 1 148 ? 8.775 5.449 -22.474 1.00 66.62 148 ARG A CA 1
ATOM 1170 C C . ARG A 1 148 ? 8.695 4.279 -21.514 1.00 66.62 148 ARG A C 1
ATOM 1172 O O . ARG A 1 148 ? 7.652 3.645 -21.363 1.00 66.62 148 ARG A O 1
ATOM 1179 N N . ILE A 1 149 ? 9.799 4.038 -20.813 1.00 72.31 149 ILE A N 1
ATOM 1180 C CA . ILE A 1 149 ? 9.863 3.059 -19.728 1.00 72.31 149 ILE A CA 1
ATOM 1181 C C . ILE A 1 149 ? 9.242 3.675 -18.477 1.00 72.31 149 ILE A C 1
ATOM 1183 O O . ILE A 1 149 ? 9.611 4.776 -18.066 1.00 72.31 149 ILE A O 1
ATOM 1187 N N . TRP A 1 150 ? 8.287 2.967 -17.886 1.00 73.31 150 TRP A N 1
ATOM 1188 C CA . TRP A 1 150 ? 7.610 3.356 -16.654 1.00 73.31 150 TRP A CA 1
ATOM 1189 C C . TRP A 1 150 ? 7.981 2.376 -15.544 1.00 73.31 150 TRP A C 1
ATOM 1191 O O . TRP A 1 150 ? 8.036 1.170 -15.771 1.00 73.31 150 TRP A O 1
ATOM 1201 N N . GLY A 1 151 ? 8.223 2.889 -14.336 1.00 67.69 151 GLY A N 1
ATOM 1202 C CA . GLY A 1 151 ? 8.439 2.072 -13.144 1.00 67.69 151 GLY A CA 1
ATOM 1203 C C . GLY A 1 151 ? 7.150 1.907 -12.349 1.00 67.69 151 GLY A C 1
ATOM 1204 O O . GLY A 1 151 ? 6.672 2.864 -11.741 1.00 67.69 151 GLY A O 1
ATOM 1205 N N . ALA A 1 152 ? 6.597 0.697 -12.320 1.00 68.38 152 ALA A N 1
ATOM 1206 C CA . ALA A 1 152 ? 5.488 0.352 -11.440 1.00 68.38 152 ALA A CA 1
ATOM 1207 C C . ALA A 1 152 ? 6.046 -0.157 -10.104 1.00 68.38 152 ALA A C 1
ATOM 1209 O O . ALA A 1 152 ? 6.570 -1.269 -10.020 1.00 68.38 152 ALA A O 1
ATOM 1210 N N . ALA A 1 153 ? 5.961 0.666 -9.058 1.00 64.06 153 ALA A N 1
ATOM 1211 C CA . ALA A 1 153 ? 6.433 0.296 -7.729 1.00 64.06 153 ALA A CA 1
ATOM 1212 C C . ALA A 1 153 ? 5.598 -0.842 -7.136 1.00 64.06 153 ALA A C 1
ATOM 1214 O O . ALA A 1 153 ? 4.378 -0.733 -6.989 1.00 64.06 153 ALA A O 1
ATOM 1215 N N . VAL A 1 154 ? 6.280 -1.917 -6.749 1.00 56.94 154 VAL A N 1
ATOM 1216 C CA . VAL A 1 154 ? 5.706 -3.009 -5.976 1.00 56.94 154 VAL A CA 1
ATOM 1217 C C . VAL A 1 154 ? 6.156 -2.826 -4.529 1.00 56.94 154 VAL A C 1
ATOM 1219 O O . VAL A 1 154 ? 7.358 -2.794 -4.259 1.00 56.94 154 VAL A O 1
ATOM 1222 N N . PRO A 1 155 ? 5.221 -2.692 -3.575 1.00 56.16 155 PRO A N 1
ATOM 1223 C CA . PRO A 1 155 ? 5.584 -2.539 -2.177 1.00 56.16 155 PRO A CA 1
ATOM 1224 C C . PRO A 1 155 ? 6.197 -3.842 -1.663 1.00 56.16 155 PRO A C 1
ATOM 1226 O O . PRO A 1 155 ? 5.477 -4.789 -1.367 1.00 56.16 155 PRO A O 1
ATOM 1229 N N . ASP A 1 156 ? 7.517 -3.916 -1.521 1.00 48.81 156 ASP A N 1
ATOM 1230 C CA . ASP A 1 156 ? 8.110 -5.022 -0.780 1.00 48.81 156 ASP A CA 1
ATOM 1231 C C . ASP A 1 156 ? 7.870 -4.784 0.715 1.00 48.81 156 ASP A C 1
ATOM 1233 O O . ASP A 1 156 ? 8.383 -3.850 1.325 1.00 48.81 156 ASP A O 1
ATOM 1237 N N . ASN A 1 157 ? 7.091 -5.663 1.339 1.00 47.03 157 ASN A N 1
ATOM 1238 C CA . ASN A 1 157 ? 6.937 -5.733 2.793 1.00 47.03 157 ASN A CA 1
ATOM 1239 C C . ASN A 1 157 ? 8.211 -6.295 3.474 1.00 47.03 157 ASN A C 1
ATOM 1241 O O . ASN A 1 157 ? 8.151 -6.922 4.543 1.00 47.03 157 ASN A O 1
ATOM 1245 N N . ALA A 1 158 ? 9.377 -6.168 2.841 1.00 42.59 158 ALA A N 1
ATOM 1246 C CA . ALA A 1 158 ? 10.663 -6.400 3.464 1.00 42.59 158 ALA A CA 1
ATOM 1247 C C . ALA A 1 158 ? 10.796 -5.460 4.658 1.00 42.59 158 ALA A C 1
ATOM 1249 O O . ALA A 1 158 ? 10.446 -4.283 4.619 1.00 42.59 158 ALA A O 1
ATOM 1250 N N . ARG A 1 159 ? 11.257 -6.021 5.775 1.00 44.53 159 ARG A N 1
ATOM 1251 C CA . ARG A 1 159 ? 11.606 -5.238 6.957 1.00 44.53 159 ARG A CA 1
ATOM 1252 C C . ARG A 1 159 ? 12.557 -4.115 6.509 1.00 44.53 159 ARG A C 1
ATOM 1254 O O . ARG A 1 159 ? 13.384 -4.386 5.635 1.00 44.53 159 ARG A O 1
ATOM 1261 N N . PRO A 1 160 ? 12.492 -2.909 7.106 1.00 40.47 160 PRO A N 1
ATOM 1262 C CA . PRO A 1 160 ? 13.539 -1.919 6.892 1.00 40.47 160 PRO A CA 1
ATOM 1263 C C . PRO A 1 160 ? 14.873 -2.614 7.131 1.00 40.47 160 PRO A C 1
ATOM 1265 O O . PRO A 1 160 ? 14.956 -3.420 8.066 1.00 40.47 160 PRO A O 1
ATOM 1268 N N . LEU A 1 161 ? 15.867 -2.364 6.280 1.00 38.62 161 LEU A N 1
ATOM 1269 C CA . LEU A 1 161 ? 17.183 -2.979 6.414 1.00 38.62 161 LEU A CA 1
ATOM 1270 C C . LEU A 1 161 ? 17.790 -2.597 7.771 1.00 38.62 161 LEU A C 1
ATOM 1272 O O . LEU A 1 161 ? 18.480 -1.588 7.919 1.00 38.62 161 LEU A O 1
ATOM 1276 N N . GLY A 1 162 ? 17.511 -3.422 8.776 1.00 32.81 162 GLY A N 1
ATOM 1277 C CA . GLY A 1 162 ? 18.241 -3.482 10.019 1.00 32.81 162 GLY A CA 1
ATOM 1278 C C . GLY A 1 162 ? 19.585 -4.101 9.691 1.00 32.81 162 GLY A C 1
ATOM 1279 O O . GLY A 1 162 ? 19.678 -5.306 9.481 1.00 32.81 162 GLY A O 1
ATOM 1280 N N . THR A 1 163 ? 20.610 -3.252 9.644 1.00 31.53 163 THR A N 1
ATOM 1281 C CA . THR A 1 163 ? 22.028 -3.634 9.652 1.00 31.53 163 THR A CA 1
ATOM 1282 C C . THR A 1 163 ? 22.480 -4.532 8.495 1.00 31.53 163 THR A C 1
ATOM 1284 O O . THR A 1 163 ? 22.882 -5.671 8.702 1.00 31.53 163 THR A O 1
ATOM 1287 N N . PHE A 1 164 ? 22.601 -3.965 7.289 1.00 26.14 164 PHE A N 1
ATOM 1288 C CA . PHE A 1 164 ? 23.832 -4.244 6.541 1.00 26.14 164 PHE A CA 1
ATOM 1289 C C . PHE A 1 164 ? 24.953 -3.494 7.263 1.00 26.14 164 PHE A C 1
ATOM 1291 O O . PHE A 1 164 ? 25.128 -2.286 7.101 1.00 26.14 164 PHE A O 1
ATOM 1298 N N . CYS A 1 165 ? 25.654 -4.207 8.143 1.00 23.91 165 CYS A N 1
ATOM 1299 C CA . CYS A 1 165 ? 26.976 -3.788 8.583 1.00 23.91 165 CYS A CA 1
ATOM 1300 C C . CYS A 1 165 ? 27.832 -3.672 7.306 1.00 23.91 165 CYS A C 1
ATOM 1302 O O . CYS A 1 165 ? 27.794 -4.608 6.503 1.00 23.91 165 CYS A O 1
ATOM 1304 N N . PRO A 1 166 ? 28.534 -2.556 7.042 1.00 27.84 166 PRO A N 1
ATOM 1305 C CA . PRO A 1 166 ? 29.366 -2.452 5.855 1.00 27.84 166 PRO A CA 1
ATOM 1306 C C . PRO A 1 166 ? 30.537 -3.424 6.017 1.00 27.84 166 PRO A C 1
ATOM 1308 O O . PRO A 1 166 ? 31.551 -3.097 6.630 1.00 27.84 166 PRO A O 1
ATOM 1311 N N . ALA A 1 167 ? 30.393 -4.637 5.488 1.00 29.08 167 ALA A N 1
ATOM 1312 C CA . ALA A 1 167 ? 31.531 -5.491 5.224 1.00 29.08 167 ALA A CA 1
ATOM 1313 C C . ALA A 1 167 ? 32.330 -4.805 4.110 1.00 29.08 167 ALA A C 1
ATOM 1315 O O . ALA A 1 167 ? 31.958 -4.857 2.942 1.00 29.08 167 ALA A O 1
ATOM 1316 N N . SER A 1 168 ? 33.403 -4.125 4.526 1.00 28.75 168 SER A N 1
ATOM 1317 C CA . SER A 1 168 ? 34.415 -3.431 3.718 1.00 28.75 168 SER A CA 1
ATOM 1318 C C . SER A 1 168 ? 33.921 -2.274 2.834 1.00 28.75 168 SER A C 1
ATOM 1320 O O . SER A 1 168 ? 33.014 -2.394 2.018 1.00 28.75 168 SER A O 1
ATOM 1322 N N . ARG A 1 169 ? 34.585 -1.117 2.976 1.00 32.75 169 ARG A N 1
ATOM 1323 C CA . ARG A 1 169 ? 34.504 -0.004 2.019 1.00 32.75 169 ARG A CA 1
ATOM 1324 C C . ARG A 1 169 ? 34.745 -0.552 0.603 1.00 32.75 169 ARG A C 1
ATOM 1326 O O . ARG A 1 169 ? 35.795 -1.161 0.402 1.00 32.75 169 ARG A O 1
ATOM 1333 N N . PRO A 1 170 ? 33.868 -0.300 -0.383 1.00 35.53 170 PRO A N 1
ATOM 1334 C CA . PRO A 1 170 ? 34.278 -0.405 -1.774 1.00 35.53 170 PRO A CA 1
ATOM 1335 C C . PRO A 1 170 ? 35.453 0.554 -1.982 1.00 35.53 170 PRO A C 1
ATOM 1337 O O . PRO A 1 170 ? 35.408 1.699 -1.517 1.00 35.53 170 PRO A O 1
ATOM 1340 N N . ALA A 1 171 ? 36.513 0.078 -2.634 1.00 32.53 171 ALA A N 1
ATOM 1341 C CA . ALA A 1 171 ? 37.615 0.933 -3.054 1.00 32.53 171 ALA A CA 1
ATOM 1342 C C . ALA A 1 171 ? 37.060 2.122 -3.865 1.00 32.53 171 ALA A C 1
ATOM 1344 O O . ALA A 1 171 ? 36.065 1.953 -4.579 1.00 32.53 171 ALA A O 1
ATOM 1345 N N . PRO A 1 172 ? 37.650 3.326 -3.749 1.00 33.81 172 PRO A N 1
ATOM 1346 C CA . PRO A 1 172 ? 37.218 4.465 -4.545 1.00 33.81 172 PRO A CA 1
ATOM 1347 C C . PRO A 1 172 ? 37.234 4.079 -6.027 1.00 33.81 172 PRO A C 1
ATOM 1349 O O . PRO A 1 172 ? 38.249 3.599 -6.531 1.00 33.81 172 PRO A O 1
ATOM 1352 N N . GLN A 1 173 ? 36.102 4.264 -6.713 1.00 38.91 173 GLN A N 1
ATOM 1353 C CA . GLN A 1 173 ? 36.058 4.156 -8.167 1.00 38.91 173 GLN A CA 1
ATOM 1354 C C . GLN A 1 173 ? 37.032 5.193 -8.723 1.00 38.91 173 GLN A C 1
ATOM 1356 O O . GLN A 1 173 ? 36.810 6.399 -8.597 1.00 38.91 173 GLN A O 1
ATOM 1361 N N . ALA A 1 174 ? 38.138 4.720 -9.295 1.00 34.28 174 ALA A N 1
ATOM 1362 C CA . ALA A 1 174 ? 39.011 5.561 -10.086 1.00 34.28 174 ALA A CA 1
ATOM 1363 C C . ALA A 1 174 ? 38.177 6.112 -11.246 1.00 34.28 174 ALA A C 1
ATOM 1365 O O . ALA A 1 174 ? 37.601 5.350 -12.023 1.00 34.28 174 ALA A O 1
ATOM 1366 N N . ALA A 1 175 ? 38.086 7.437 -11.333 1.00 39.34 175 ALA A N 1
ATOM 1367 C CA . ALA A 1 175 ? 37.506 8.120 -12.473 1.00 39.34 175 ALA A CA 1
ATOM 1368 C C . ALA A 1 175 ? 38.357 7.796 -13.710 1.00 39.34 175 ALA A C 1
ATOM 1370 O O . ALA A 1 175 ? 39.364 8.453 -13.980 1.00 39.34 175 ALA A O 1
ATOM 1371 N N . GLY A 1 176 ? 37.978 6.745 -14.436 1.00 31.22 176 GLY A N 1
ATOM 1372 C CA . GLY A 1 176 ? 38.505 6.464 -15.760 1.00 31.22 176 GLY A CA 1
ATOM 1373 C C . GLY A 1 176 ? 38.121 7.623 -16.667 1.00 31.22 176 GLY A C 1
ATOM 1374 O O . GLY A 1 176 ? 36.956 7.771 -17.033 1.00 31.22 176 GLY A O 1
ATOM 1375 N N . ARG A 1 177 ? 39.092 8.483 -16.986 1.00 34.44 177 ARG A N 1
ATOM 1376 C CA . ARG A 1 177 ? 38.954 9.474 -18.052 1.00 34.44 177 ARG A CA 1
ATOM 1377 C C . ARG A 1 177 ? 38.601 8.715 -19.330 1.00 34.44 177 ARG A C 1
ATOM 1379 O O . ARG A 1 177 ? 39.409 7.922 -19.807 1.00 34.44 177 ARG A O 1
ATOM 1386 N N . LEU A 1 178 ? 37.412 8.956 -19.874 1.00 39.19 178 LEU A N 1
ATOM 1387 C CA . LEU A 1 178 ? 37.116 8.630 -21.265 1.00 39.19 178 LEU A CA 1
ATOM 1388 C C . LEU A 1 178 ? 38.170 9.348 -22.121 1.00 39.19 178 LEU A C 1
ATOM 1390 O O . LEU A 1 178 ? 38.280 10.574 -22.070 1.00 39.19 178 LEU A O 1
ATOM 1394 N N . GLY A 1 179 ? 39.005 8.577 -22.820 1.00 40.03 179 GLY A N 1
ATOM 1395 C CA . GLY A 1 179 ? 39.951 9.107 -23.800 1.00 40.03 179 GLY A CA 1
ATOM 1396 C C . GLY A 1 179 ? 39.210 9.811 -24.944 1.00 40.03 179 GLY A C 1
ATOM 1397 O O . GLY A 1 179 ? 38.025 9.539 -25.160 1.00 40.03 179 GLY A O 1
ATOM 1398 N N . PRO A 1 180 ? 39.867 10.739 -25.659 1.00 36.84 180 PRO A N 1
ATOM 1399 C CA . PRO A 1 180 ? 39.212 11.517 -26.699 1.00 36.84 180 PRO A CA 1
ATOM 1400 C C . PRO A 1 180 ? 38.739 10.618 -27.847 1.00 36.84 180 PRO A C 1
ATOM 1402 O O . PRO A 1 180 ? 39.419 9.669 -28.239 1.00 36.84 180 PRO A O 1
ATOM 1405 N N . ALA A 1 181 ? 37.559 10.942 -28.375 1.00 41.50 181 ALA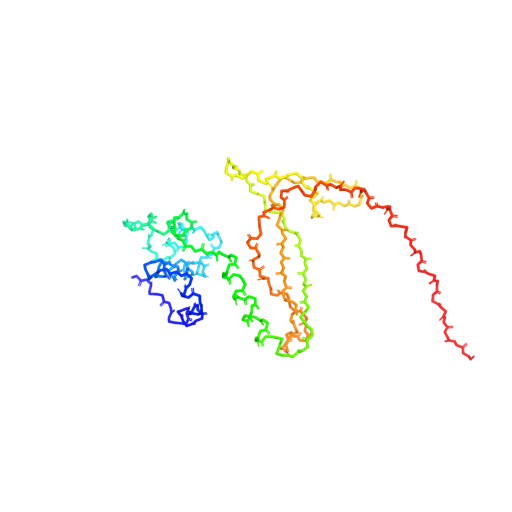 A N 1
ATOM 1406 C CA . ALA A 1 181 ? 36.972 10.299 -29.539 1.00 41.50 181 ALA A CA 1
ATOM 1407 C C . ALA A 1 181 ? 37.899 10.452 -30.754 1.00 41.50 181 ALA A C 1
ATOM 1409 O O . ALA A 1 181 ? 38.246 11.568 -31.142 1.00 41.50 181 ALA A O 1
ATOM 1410 N N . VAL A 1 182 ? 38.288 9.330 -31.359 1.00 40.59 182 VAL A N 1
ATOM 1411 C CA . VAL A 1 182 ? 38.944 9.322 -32.667 1.00 40.59 182 VAL A CA 1
ATOM 1412 C C . VAL A 1 182 ? 37.879 9.668 -33.704 1.00 40.59 182 VAL A C 1
ATOM 1414 O O . VAL A 1 182 ? 36.935 8.906 -33.914 1.00 40.59 182 VAL A O 1
ATOM 1417 N N . ALA A 1 183 ? 38.009 10.843 -34.315 1.00 34.97 183 ALA A N 1
ATOM 1418 C CA . ALA A 1 183 ? 37.231 11.225 -35.482 1.00 34.97 183 ALA A CA 1
ATOM 1419 C C . ALA A 1 183 ? 37.685 10.373 -36.675 1.00 34.97 183 ALA A C 1
ATOM 1421 O O . ALA A 1 183 ? 38.860 10.379 -37.038 1.00 34.97 183 ALA A O 1
ATOM 1422 N N . ALA A 1 184 ? 36.754 9.629 -37.267 1.00 38.66 184 ALA A N 1
ATOM 1423 C CA . ALA A 1 184 ? 36.952 9.018 -38.570 1.00 38.66 184 ALA A CA 1
ATOM 1424 C C . ALA A 1 184 ? 36.829 10.106 -39.646 1.00 38.66 184 ALA A C 1
ATOM 1426 O O . ALA A 1 184 ? 35.788 10.753 -39.760 1.00 38.66 184 ALA A O 1
ATOM 1427 N N . SER A 1 185 ? 37.886 10.298 -40.430 1.00 35.72 185 SER A N 1
ATOM 1428 C CA . SER A 1 185 ? 37.854 11.076 -41.668 1.00 35.72 185 SER A CA 1
ATOM 1429 C C . SER A 1 185 ? 38.986 10.627 -42.589 1.00 35.72 185 SER A C 1
ATOM 1431 O O . SER A 1 185 ? 40.146 10.728 -42.187 1.00 35.72 185 SER A O 1
ATOM 1433 N N . GLY A 1 186 ? 38.630 10.215 -43.810 1.00 35.88 186 GLY A N 1
ATOM 1434 C CA . GLY A 1 186 ? 39.544 10.017 -44.941 1.00 35.88 186 GLY A CA 1
ATOM 1435 C C . GLY A 1 186 ? 39.833 8.566 -45.260 1.00 35.88 186 GLY A C 1
ATOM 1436 O O . GLY A 1 186 ? 40.841 8.062 -44.727 1.00 35.88 186 GLY A O 1
#

Foldseek 3Di:
DDDQPVVLCVVCVLVQVQFDPVLSRLVSQLVSLQVVADDDSDLQSSCVSVVNNPPPCSVVSVCSVVPTDGDLQVVLVSVVVVCCVVQVVDDDFDKDKDKDFDQDDDPPQPLKDKAWDPVPDDPPRTDIGIGFIDIWIWGFGQDPVPNDTDTHTRDRPPGRPRDPPPPDDDDPPDPDPPDDDDDDDD